Protein AF-A0A6I5RK47-F1 (afdb_monomer)

pLDDT: mean 92.73, std 6.86, range [70.25, 98.75]

Sequence (236 aa):
MSPGAQFRRYGLATVVLWTELVHHLEAGYFLWARPAPTKADSPGLQWWGAIAANSAIGFLALWKMDMTGAIAPLMAIAVPLVLVMLFGVRYLGMKRVAQRQGLAVRFRAWEAGFPLSAVIALASGALYPIPGSVYPITHQWRYREWLPKLGRMALAGTLPVLLLVAVASALSQLSDLPLWLMAGLEATLWLGKPLIVFDIVLPFFPFASFNGRLLWDWNKVVWGLMTAAAIGVVFV

Solvent-accessible surface area (backbone atoms only — not comparable to full-atom values): 12441 Å² total; per-residue (Å²): 90,57,70,70,59,41,37,76,71,48,46,76,56,38,57,58,54,34,58,80,65,47,36,50,67,28,36,62,68,69,61,83,62,85,77,66,80,93,65,84,82,58,40,67,60,33,51,55,49,34,48,52,52,50,34,53,35,48,52,44,10,44,58,58,63,64,63,79,56,89,55,40,72,49,38,70,56,25,43,48,53,41,46,50,48,49,46,43,50,19,50,49,29,24,50,53,45,29,53,78,70,74,43,62,62,44,55,42,53,27,72,38,27,50,63,47,23,41,50,43,5,65,75,69,33,44,71,55,73,64,79,44,50,74,40,75,70,70,92,80,84,53,70,82,81,42,29,68,59,49,16,54,18,28,47,39,19,48,50,58,41,51,50,51,34,42,51,33,54,59,56,68,70,56,78,91,65,56,69,72,56,47,28,42,34,50,38,35,45,67,52,36,45,47,33,41,42,47,36,40,61,36,39,47,85,62,36,44,66,30,40,14,23,39,24,44,73,51,37,54,66,64,31,49,54,52,29,52,52,44,52,51,50,63,79,98

Mean predicted aligned error: 4.27 Å

Radius of gyration: 18.24 Å; Cα contacts (8 Å, |Δi|>4): 319; chains: 1; bounding box: 43×42×56 Å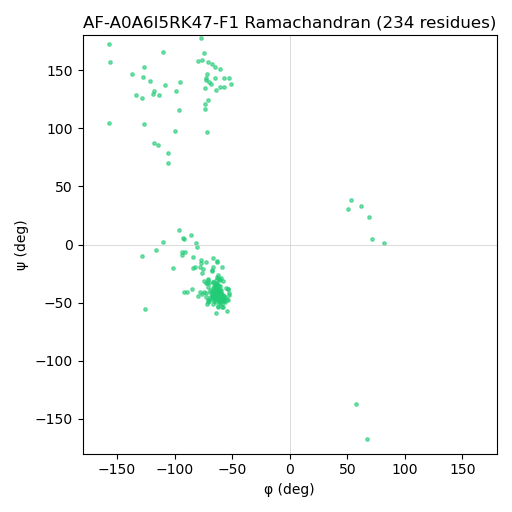

Foldseek 3Di:
DDPVVLCVVCPPCSVVVCVVVVLLFAFPDDDADPPGDPDDDDLVCQQVVLLVLQLVLLVLLCVLVVPPDPLVVLLNVLQSVLLCVLLVQLACQLVVLCVVVVFDKGW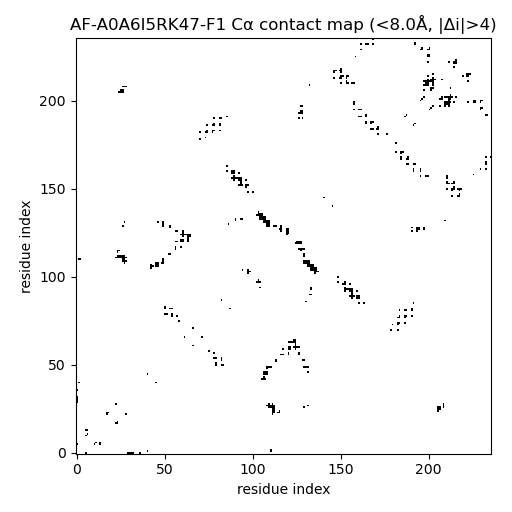HWRVSHSVVQSVCSNPHSAGQRGSTHIDGPDPDDDCVVCLLSLLSSLCSNLVVLLVQLLVLLVVCPDPDDDSSSNSNSCSSNRNSLNVLCLQQVDCDPSSVSHSNVSNCVNDVVSSVVSNVSSVVSNVD

Secondary structure (DSSP, 8-state):
--HHHHHHHHTTHHHHHHHHTTTTT-TT-----SSPPSSPPPHHHHHHHHHHHHHHHHHHHHHHTT--STTHHHHHHHHHHHHHHHHHHHHHHHHHHHHHTT--EEEE--TTHHHHHHHHHHHHS-------EEEE--S---HHHHHHHHHHHHHHHHHHHHHHHHHHHHHTTSSS--HHHHHHHHHHHHHHHHHHIIIII--STTSTTSHHHHHHHH-HHHHHHHHHHHHHHHH-

Structure (mmCIF, N/CA/C/O backbone):
data_AF-A0A6I5RK47-F1
#
_entry.id   AF-A0A6I5RK47-F1
#
loop_
_atom_site.group_PDB
_atom_site.id
_atom_site.type_symbol
_atom_site.label_atom_id
_atom_site.label_alt_id
_atom_site.label_comp_id
_atom_site.label_asym_id
_atom_site.label_entity_id
_atom_site.label_seq_id
_atom_site.pdbx_PDB_ins_code
_atom_site.Cartn_x
_atom_site.Cartn_y
_atom_site.Cartn_z
_atom_site.occupancy
_atom_site.B_iso_or_equiv
_atom_site.auth_seq_id
_atom_site.auth_comp_id
_atom_site.auth_asym_id
_atom_site.auth_atom_id
_atom_site.pdbx_PDB_model_num
ATOM 1 N N . MET A 1 1 ? -3.120 9.894 16.204 1.00 75.31 1 MET A N 1
ATOM 2 C CA . MET A 1 1 ? -3.094 11.318 15.800 1.00 75.31 1 MET A CA 1
ATOM 3 C C . MET A 1 1 ? -2.251 11.438 14.540 1.00 75.31 1 MET A C 1
ATOM 5 O O . MET A 1 1 ? -1.337 10.633 14.412 1.00 75.31 1 MET A O 1
ATOM 9 N N . SER A 1 2 ? -2.510 12.394 13.645 1.00 77.69 2 SER A N 1
ATOM 10 C CA . SER A 1 2 ? -1.618 12.661 12.499 1.00 77.69 2 SER A CA 1
ATOM 11 C C . SER A 1 2 ? -0.240 13.179 12.956 1.00 77.69 2 SER A C 1
ATOM 13 O O . SER A 1 2 ? -0.172 13.813 14.015 1.00 77.69 2 SER A O 1
ATOM 15 N N . PRO A 1 3 ? 0.854 12.968 12.196 1.00 80.12 3 PRO A N 1
ATOM 16 C CA . PRO A 1 3 ? 2.201 13.415 12.578 1.00 80.12 3 PRO A CA 1
ATOM 17 C C . PRO A 1 3 ? 2.279 14.904 12.934 1.00 80.12 3 PRO A C 1
ATOM 19 O O . PRO A 1 3 ? 2.818 15.269 13.974 1.00 80.12 3 PRO A O 1
ATOM 22 N N . GLY A 1 4 ? 1.639 15.777 12.149 1.00 82.38 4 GLY A N 1
ATOM 23 C CA . GLY A 1 4 ? 1.598 17.212 12.451 1.00 82.38 4 GLY A CA 1
ATOM 24 C C . GLY A 1 4 ? 0.882 17.538 13.768 1.00 82.38 4 GLY A C 1
ATOM 25 O O . GLY A 1 4 ? 1.267 18.469 14.469 1.00 82.38 4 GLY A O 1
ATOM 26 N N . ALA A 1 5 ? -0.140 16.764 14.147 1.00 83.12 5 ALA A N 1
ATOM 27 C CA . ALA A 1 5 ? -0.783 16.911 15.452 1.00 83.12 5 ALA A CA 1
ATOM 28 C C . ALA A 1 5 ? 0.114 16.423 16.600 1.00 83.12 5 ALA A C 1
ATOM 30 O O . ALA A 1 5 ? 0.033 16.965 17.698 1.00 83.12 5 ALA A O 1
ATOM 31 N N . GLN A 1 6 ? 0.972 15.432 16.351 1.00 86.94 6 GLN A N 1
ATOM 32 C CA . GLN A 1 6 ? 1.952 14.957 17.326 1.00 86.94 6 GLN A CA 1
ATOM 33 C C . GLN A 1 6 ? 3.056 15.994 17.539 1.00 86.94 6 GLN A C 1
ATOM 35 O O . GLN A 1 6 ? 3.277 16.385 18.679 1.00 86.94 6 GLN A O 1
ATOM 40 N N . PHE A 1 7 ? 3.631 16.549 16.467 1.00 87.81 7 PHE A N 1
ATOM 41 C CA . PHE A 1 7 ? 4.612 17.636 16.563 1.00 87.81 7 PHE A CA 1
ATOM 42 C C . PHE A 1 7 ? 4.050 18.885 17.241 1.00 87.81 7 PHE A C 1
ATOM 44 O O . PHE A 1 7 ? 4.710 19.458 18.099 1.00 87.81 7 PHE A O 1
ATOM 51 N N . ARG A 1 8 ? 2.807 19.286 16.939 1.00 88.75 8 ARG A N 1
ATOM 52 C CA . ARG A 1 8 ? 2.161 20.398 17.661 1.00 88.75 8 ARG A CA 1
ATOM 53 C C . ARG A 1 8 ? 1.991 20.125 19.155 1.00 88.75 8 ARG A C 1
ATOM 55 O O . ARG A 1 8 ? 1.945 21.067 19.935 1.00 88.75 8 ARG A O 1
ATOM 62 N N . ARG A 1 9 ? 1.845 18.857 19.543 1.00 88.56 9 ARG A N 1
ATOM 63 C CA . ARG A 1 9 ? 1.589 18.457 20.928 1.00 88.56 9 ARG A CA 1
ATOM 64 C C . ARG A 1 9 ? 2.865 18.225 21.736 1.00 88.56 9 ARG A C 1
ATOM 66 O O . ARG A 1 9 ? 2.897 18.587 22.904 1.00 88.56 9 ARG A O 1
ATOM 73 N N . TYR A 1 10 ? 3.868 17.592 21.139 1.00 89.50 10 TYR A N 1
ATOM 74 C CA . TYR A 1 10 ? 5.078 17.129 21.822 1.00 89.50 10 TYR A CA 1
ATOM 75 C C . TYR A 1 10 ? 6.357 17.821 21.323 1.00 89.50 10 TYR A C 1
ATOM 77 O O . TYR A 1 10 ? 7.433 17.582 21.862 1.00 89.50 10 TYR A O 1
ATOM 85 N N . GLY A 1 11 ? 6.281 18.676 20.298 1.00 91.94 11 GLY A N 1
ATOM 86 C CA . GLY A 1 11 ? 7.449 19.340 19.719 1.00 91.94 11 GLY A CA 1
ATOM 87 C C . GLY A 1 11 ? 8.495 18.334 19.233 1.00 91.94 11 GLY A C 1
ATOM 88 O O . GLY A 1 11 ? 8.154 17.297 18.658 1.00 91.94 11 GLY A O 1
ATOM 89 N N . LEU A 1 12 ? 9.771 18.617 19.504 1.00 92.25 12 LEU A N 1
ATOM 90 C CA . LEU A 1 12 ? 10.894 17.737 19.155 1.00 92.25 12 LEU A CA 1
ATOM 91 C C . LEU A 1 12 ? 10.900 16.414 19.937 1.00 92.25 12 LEU A C 1
ATOM 93 O O . LEU A 1 12 ? 11.434 15.425 19.438 1.00 92.25 12 LEU A O 1
ATOM 97 N N . ALA A 1 13 ? 10.238 16.343 21.100 1.00 91.88 13 ALA A N 1
ATOM 98 C CA . ALA A 1 13 ? 10.105 15.091 21.853 1.00 91.88 13 ALA A CA 1
ATOM 99 C C . ALA A 1 13 ? 9.311 14.018 21.083 1.00 91.88 13 ALA A C 1
ATOM 101 O O . ALA A 1 13 ? 9.402 12.837 21.405 1.00 91.88 13 ALA A O 1
ATOM 102 N N . THR A 1 14 ? 8.588 14.406 20.024 1.00 88.19 14 THR A N 1
ATOM 103 C CA . THR A 1 14 ? 7.960 13.475 19.074 1.00 88.19 14 THR A CA 1
ATOM 104 C C . THR A 1 14 ? 8.969 12.479 18.501 1.00 88.19 14 THR A C 1
ATOM 106 O O . THR A 1 14 ? 8.637 11.308 18.362 1.00 88.19 14 THR A O 1
ATOM 109 N N . VAL A 1 15 ? 10.203 12.913 18.212 1.00 85.75 15 VAL A N 1
ATOM 110 C CA . VAL A 1 15 ? 11.241 12.040 17.638 1.00 85.75 15 VAL A CA 1
ATOM 111 C C . VAL A 1 15 ? 11.645 10.958 18.634 1.00 85.75 15 VAL A C 1
ATOM 113 O O . VAL A 1 15 ? 11.641 9.783 18.287 1.00 85.75 15 VAL A O 1
ATOM 116 N N . VAL A 1 16 ? 11.909 11.339 19.888 1.00 89.31 16 VAL A N 1
ATOM 117 C CA . VAL A 1 16 ? 12.222 10.385 20.965 1.00 89.31 16 VAL A CA 1
ATOM 118 C C . VAL A 1 16 ? 11.070 9.399 21.145 1.00 89.31 16 VAL A C 1
ATOM 120 O O . VAL A 1 16 ? 11.281 8.193 21.148 1.00 89.31 16 VAL A O 1
ATOM 123 N N . LEU A 1 17 ? 9.834 9.901 21.192 1.00 87.88 17 LEU A N 1
ATOM 124 C CA . LEU A 1 17 ? 8.641 9.070 21.335 1.00 87.88 17 LEU A CA 1
ATOM 125 C C . LEU A 1 17 ? 8.456 8.090 20.163 1.00 87.88 17 LEU A C 1
ATOM 127 O O . LEU A 1 17 ? 8.015 6.963 20.370 1.00 87.88 17 LEU A O 1
ATOM 131 N N . TRP A 1 18 ? 8.802 8.481 18.936 1.00 87.25 18 TRP A N 1
ATOM 132 C CA . TRP A 1 18 ? 8.781 7.583 17.776 1.00 87.25 18 TRP A CA 1
ATOM 133 C C . TRP A 1 18 ? 9.862 6.514 17.822 1.00 87.25 18 TRP A C 1
ATOM 135 O O . TRP A 1 18 ? 9.630 5.414 17.320 1.00 87.25 18 TRP A O 1
ATOM 145 N N . THR A 1 19 ? 11.025 6.827 18.386 1.00 85.69 19 THR A N 1
ATOM 146 C CA . THR A 1 19 ? 12.110 5.860 18.557 1.00 85.69 19 THR A CA 1
ATOM 147 C C . THR A 1 19 ? 11.751 4.832 19.625 1.00 85.69 19 THR A C 1
ATOM 149 O O . THR A 1 19 ? 11.789 3.641 19.340 1.00 85.69 19 THR A O 1
ATOM 152 N N . GLU A 1 20 ? 11.303 5.285 20.799 1.00 87.62 20 GLU A N 1
ATOM 153 C CA . GLU A 1 20 ? 10.912 4.424 21.929 1.00 87.62 20 GLU A CA 1
ATOM 154 C C . GLU A 1 20 ? 9.755 3.479 21.579 1.00 87.62 20 GLU A C 1
ATOM 156 O O . GLU A 1 20 ? 9.714 2.331 22.012 1.00 87.62 20 GLU A O 1
ATOM 161 N N . LEU A 1 21 ? 8.809 3.945 20.760 1.00 84.12 21 LEU A N 1
ATOM 162 C CA . LEU A 1 21 ? 7.659 3.147 20.325 1.00 84.12 21 LEU A CA 1
ATOM 163 C C . LEU A 1 21 ? 7.902 2.398 19.013 1.00 84.12 21 LEU A C 1
ATOM 165 O O . LEU A 1 21 ? 6.958 1.832 18.468 1.00 84.12 21 LEU A O 1
ATOM 169 N N . VAL A 1 22 ? 9.125 2.453 18.469 1.00 81.81 22 VAL A N 1
ATOM 170 C CA . VAL A 1 22 ? 9.501 1.841 17.181 1.00 81.81 22 VAL A CA 1
ATOM 171 C C . VAL A 1 22 ? 8.519 2.223 16.057 1.00 81.81 22 VAL A C 1
ATOM 173 O O . VAL A 1 22 ? 8.272 1.496 15.095 1.00 81.81 22 VAL A O 1
ATOM 176 N N . HIS A 1 23 ? 7.944 3.423 16.164 1.00 79.25 23 HIS A N 1
ATOM 177 C CA . HIS A 1 23 ? 6.815 3.857 15.347 1.00 79.25 23 HIS A CA 1
ATOM 178 C C . HIS A 1 23 ? 7.178 3.904 13.859 1.00 79.25 23 HIS A C 1
ATOM 180 O O . HIS A 1 23 ? 6.334 3.684 13.002 1.00 79.25 23 HIS A O 1
ATOM 186 N N . HIS A 1 24 ? 8.452 4.148 13.564 1.00 74.44 24 HIS A N 1
ATOM 187 C CA . HIS A 1 24 ? 9.020 4.267 12.227 1.00 74.44 24 HIS A CA 1
ATOM 188 C C . HIS A 1 24 ? 9.133 2.934 11.463 1.00 74.44 24 HIS A C 1
ATOM 190 O O . HIS A 1 24 ? 9.333 2.965 10.250 1.00 74.44 24 HIS A O 1
ATOM 196 N N . LEU A 1 25 ? 9.011 1.780 12.135 1.00 73.88 25 LEU A N 1
ATOM 197 C CA . LEU A 1 25 ? 9.055 0.461 11.483 1.00 73.88 25 LEU A CA 1
ATOM 198 C C . LEU A 1 25 ? 7.668 -0.163 11.297 1.00 73.88 25 LEU A C 1
ATOM 200 O O . LEU A 1 25 ? 7.490 -1.027 10.439 1.00 73.88 25 LEU A O 1
ATOM 204 N N . GLU A 1 26 ? 6.673 0.288 12.060 1.00 75.56 26 GLU A N 1
ATOM 205 C CA . GLU A 1 26 ? 5.324 -0.270 12.034 1.00 75.56 26 GLU A CA 1
ATOM 206 C C . GLU A 1 26 ? 4.372 0.576 11.183 1.00 75.56 26 GLU A C 1
ATOM 208 O O . GLU A 1 26 ? 3.764 1.555 11.633 1.00 75.56 26 GLU A O 1
ATOM 213 N N . ALA A 1 27 ? 4.173 0.156 9.932 1.00 80.38 27 ALA A N 1
ATOM 214 C CA . ALA A 1 27 ? 3.098 0.708 9.120 1.00 80.38 27 ALA A CA 1
ATOM 215 C C . ALA A 1 27 ? 1.746 0.429 9.797 1.00 80.38 27 ALA A C 1
ATOM 217 O O . ALA A 1 27 ? 1.492 -0.676 10.264 1.00 80.38 27 ALA A O 1
ATOM 218 N N . GLY A 1 28 ? 0.861 1.426 9.842 1.00 77.38 28 GLY A N 1
ATOM 219 C CA . GLY A 1 28 ? -0.505 1.286 10.361 1.00 77.38 28 GLY A CA 1
ATOM 220 C C . GLY A 1 28 ? -0.662 1.359 11.879 1.00 77.38 28 GLY A C 1
ATOM 221 O O . GLY A 1 28 ? -1.798 1.304 12.358 1.00 77.38 28 GLY A O 1
ATOM 222 N N . TYR A 1 29 ? 0.423 1.574 12.629 1.00 80.94 29 TYR A N 1
ATOM 223 C CA . TYR A 1 29 ? 0.320 1.960 14.032 1.00 80.94 29 TYR A CA 1
ATOM 224 C C . TYR A 1 29 ? -0.151 3.416 14.143 1.00 80.94 29 TYR A C 1
ATOM 226 O O . TYR A 1 29 ? 0.246 4.278 13.360 1.00 80.94 29 TYR A O 1
ATOM 234 N N . PHE A 1 30 ? -1.004 3.726 15.121 1.00 83.19 30 PHE A N 1
ATOM 235 C CA . PHE A 1 30 ? -1.467 5.094 15.363 1.00 83.19 30 PHE A CA 1
ATOM 236 C C . PHE A 1 30 ? -1.273 5.461 16.823 1.00 83.19 30 PHE A C 1
ATOM 238 O O . PHE A 1 30 ? -1.837 4.822 17.704 1.00 83.19 30 PHE A O 1
ATOM 245 N N . LEU A 1 31 ? -0.584 6.572 17.077 1.00 82.88 31 LEU A N 1
ATOM 246 C CA . LEU A 1 31 ? -0.420 7.069 18.438 1.00 82.88 31 LEU A CA 1
ATOM 247 C C . LEU A 1 31 ? -1.732 7.626 18.984 1.00 82.88 31 LEU A C 1
ATOM 249 O O . LEU A 1 31 ? -2.370 8.497 18.373 1.00 82.88 31 LEU A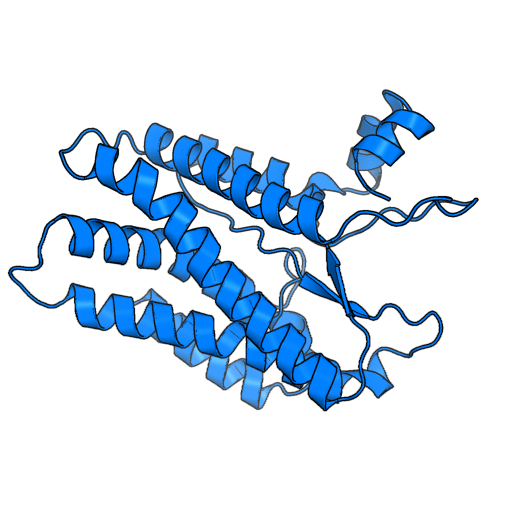 O 1
ATOM 253 N N . TRP A 1 32 ? -2.148 7.098 20.130 1.00 79.19 32 TRP A N 1
ATOM 254 C CA . TRP A 1 32 ? -3.316 7.562 20.867 1.00 79.19 32 TRP A CA 1
ATOM 255 C C . TRP A 1 32 ? -2.858 8.551 21.931 1.00 79.19 32 TRP A C 1
ATOM 257 O O . TRP A 1 32 ? -1.822 8.368 22.559 1.00 79.19 32 TRP A O 1
ATOM 267 N N . ALA A 1 33 ? -3.625 9.618 22.121 1.00 81.88 33 ALA A N 1
ATOM 268 C CA . ALA A 1 33 ? -3.325 10.624 23.128 1.00 81.88 33 ALA A CA 1
ATOM 269 C C . ALA A 1 33 ? -4.605 11.023 23.855 1.00 81.88 33 ALA A C 1
ATOM 271 O O . ALA A 1 33 ? -5.683 11.060 23.255 1.00 81.88 33 ALA A O 1
ATOM 272 N N . ARG A 1 34 ? -4.470 11.346 25.144 1.00 81.00 34 ARG A N 1
ATOM 273 C CA . ARG A 1 34 ? -5.542 11.898 25.979 1.00 81.00 34 ARG A CA 1
ATOM 274 C C . ARG A 1 34 ? -5.193 13.338 26.374 1.00 81.00 34 ARG A C 1
ATOM 276 O O . ARG A 1 34 ? -4.088 13.540 26.865 1.00 81.00 34 ARG A O 1
ATOM 283 N N . PRO A 1 35 ? -6.067 14.341 26.181 1.00 81.88 35 PRO A N 1
ATOM 284 C CA . PRO A 1 35 ? -7.396 14.240 25.578 1.00 81.88 35 PRO A CA 1
ATOM 285 C C . PRO A 1 35 ? -7.320 13.888 24.090 1.00 81.88 35 PRO A C 1
ATOM 287 O O . PRO A 1 35 ? -6.295 14.131 23.443 1.00 81.88 35 PRO A O 1
ATOM 290 N N . ALA A 1 36 ? -8.402 13.290 23.586 1.00 77.69 36 ALA A N 1
ATOM 291 C CA . ALA A 1 36 ? -8.535 12.951 22.177 1.00 77.69 36 ALA A CA 1
ATOM 292 C C . ALA A 1 36 ? -8.467 14.224 21.308 1.00 77.69 36 ALA A C 1
ATOM 294 O O . ALA A 1 36 ? -8.862 15.298 21.768 1.00 77.69 36 ALA A O 1
ATOM 295 N N . PRO A 1 37 ? -7.982 14.129 20.056 1.00 75.38 37 PRO A N 1
ATOM 296 C CA . PRO A 1 37 ? -7.986 15.263 19.139 1.00 75.38 37 PRO A CA 1
ATOM 297 C C . PRO A 1 37 ? -9.401 15.815 18.944 1.00 75.38 37 PRO A C 1
ATOM 299 O O . PRO A 1 37 ? -10.338 15.054 18.717 1.00 75.38 37 PRO A O 1
ATOM 302 N N . THR A 1 38 ? -9.541 17.139 18.975 1.00 72.25 38 THR A N 1
ATOM 303 C CA . THR A 1 38 ? -10.829 17.836 18.807 1.00 72.25 38 THR A CA 1
ATOM 304 C C . THR A 1 38 ? -11.317 17.864 17.358 1.00 72.25 38 THR A C 1
ATOM 306 O O . THR A 1 38 ? -12.508 18.030 17.114 1.00 72.25 38 THR A O 1
ATOM 309 N N . LYS A 1 39 ? -10.416 17.676 16.384 1.00 78.19 39 LYS A N 1
ATOM 310 C CA . LYS A 1 39 ? -10.731 17.663 14.950 1.00 78.19 39 LYS A CA 1
ATOM 311 C C . LYS A 1 39 ? -10.386 16.308 14.341 1.00 78.19 39 LYS A C 1
ATOM 313 O O . LYS A 1 39 ? -9.271 15.813 14.507 1.00 78.19 39 LYS A O 1
ATOM 318 N N . ALA A 1 40 ? -11.336 15.723 13.614 1.00 76.25 40 ALA A N 1
ATOM 319 C CA . ALA A 1 40 ? -11.088 14.523 12.826 1.00 76.25 40 ALA A CA 1
ATOM 320 C C . ALA A 1 40 ? -10.155 14.839 11.641 1.00 76.25 40 ALA A C 1
ATOM 322 O O . ALA A 1 40 ? -10.314 15.863 10.973 1.00 76.25 40 ALA A O 1
ATOM 323 N N . ASP A 1 41 ? -9.191 13.955 11.372 1.00 81.75 41 ASP A N 1
ATOM 324 C CA . ASP A 1 41 ? -8.322 14.072 10.198 1.00 81.75 41 ASP A CA 1
ATOM 325 C C . ASP A 1 41 ? -9.151 13.911 8.902 1.00 81.75 41 ASP A C 1
ATOM 327 O O . ASP A 1 41 ? -10.066 13.085 8.845 1.00 81.75 41 ASP A O 1
ATOM 331 N N . SER A 1 42 ? -8.820 14.665 7.847 1.00 90.06 42 SER A N 1
ATOM 332 C CA . SER A 1 42 ? -9.512 14.581 6.549 1.00 90.06 42 SER A CA 1
ATOM 333 C C . SER A 1 42 ? -9.124 13.294 5.805 1.00 90.06 42 SER A C 1
ATOM 335 O O . SER A 1 42 ? -7.936 13.103 5.524 1.00 90.06 42 SER A O 1
ATOM 337 N N . PRO A 1 43 ? -10.078 12.406 5.455 1.00 92.31 43 PRO A N 1
ATOM 338 C CA . PRO A 1 43 ? -9.772 11.190 4.699 1.00 92.31 43 PRO A CA 1
ATOM 339 C C . PRO A 1 43 ? -9.243 11.486 3.291 1.00 92.31 43 PRO A C 1
ATOM 341 O O . PRO A 1 43 ? -8.346 10.795 2.821 1.00 92.31 43 PRO A O 1
ATOM 344 N N . GLY A 1 44 ? -9.766 12.530 2.637 1.00 94.69 44 GLY A N 1
ATOM 345 C CA . GLY A 1 44 ? -9.342 12.927 1.291 1.00 94.69 44 GLY A CA 1
ATOM 346 C C . GLY A 1 44 ? -7.904 13.442 1.259 1.00 94.69 44 GLY A C 1
ATOM 347 O O . GLY A 1 44 ? -7.126 13.015 0.412 1.00 94.69 44 GLY A O 1
ATOM 348 N N . LEU A 1 45 ? -7.522 14.291 2.224 1.00 93.12 45 LEU A N 1
ATOM 349 C CA . LEU A 1 45 ? -6.138 14.773 2.336 1.00 93.12 45 LEU A CA 1
ATOM 350 C C . LEU A 1 45 ? -5.164 13.634 2.644 1.00 93.12 45 LEU A C 1
ATOM 352 O O . LEU A 1 45 ? -4.073 13.608 2.093 1.00 93.12 45 LEU A O 1
ATOM 356 N N . GLN A 1 46 ? -5.556 12.675 3.487 1.00 93.81 46 GLN A N 1
ATOM 357 C CA . GLN A 1 46 ? -4.727 11.498 3.755 1.00 93.81 46 GLN A CA 1
ATOM 358 C C . GLN A 1 46 ? -4.556 10.619 2.516 1.00 93.81 46 GLN A C 1
ATOM 360 O O . GLN A 1 46 ? -3.466 10.103 2.292 1.00 93.81 46 GLN A O 1
ATOM 365 N N . TRP A 1 47 ? -5.605 10.448 1.708 1.00 96.88 47 TRP A N 1
ATOM 366 C CA . TRP A 1 47 ? -5.532 9.644 0.489 1.00 96.88 47 TRP A CA 1
ATOM 367 C C . TRP A 1 47 ? -4.604 10.281 -0.547 1.00 96.88 47 TRP A C 1
ATOM 369 O O . TRP A 1 47 ? -3.646 9.648 -0.982 1.00 96.88 47 TRP A O 1
ATOM 379 N N . TRP A 1 48 ? -4.806 11.564 -0.859 1.00 97.25 48 TRP A N 1
ATOM 380 C CA . TRP A 1 48 ? -3.922 12.288 -1.778 1.00 97.25 48 TRP A CA 1
ATOM 381 C C . TRP A 1 48 ? -2.502 12.441 -1.232 1.00 97.25 48 TRP A C 1
ATOM 383 O O . TRP A 1 48 ? -1.544 12.314 -1.989 1.00 97.25 48 TRP A O 1
ATOM 393 N N . GLY A 1 49 ? -2.351 12.635 0.080 1.00 95.94 49 GLY A N 1
ATOM 394 C CA . GLY A 1 49 ? -1.050 12.643 0.742 1.00 95.94 49 GLY A CA 1
ATOM 395 C C . GLY A 1 49 ? -0.317 11.308 0.599 1.00 95.94 49 GLY A C 1
ATOM 396 O O . GLY A 1 49 ? 0.880 11.305 0.329 1.00 95.94 49 GLY A O 1
ATOM 397 N N . ALA A 1 50 ? -1.025 10.178 0.699 1.00 96.50 50 ALA A N 1
ATOM 398 C CA . ALA A 1 50 ? -0.436 8.862 0.475 1.00 96.50 50 ALA A CA 1
ATOM 399 C C . ALA A 1 50 ? -0.003 8.660 -0.983 1.00 96.50 50 ALA A C 1
ATOM 401 O O . ALA A 1 50 ? 1.090 8.148 -1.216 1.00 96.50 50 ALA A O 1
ATOM 402 N N . ILE A 1 51 ? -0.808 9.098 -1.956 1.00 98.12 51 ILE A N 1
ATOM 403 C CA . ILE A 1 51 ? -0.428 9.061 -3.377 1.00 98.12 51 ILE A CA 1
ATOM 404 C C . ILE A 1 51 ? 0.822 9.909 -3.623 1.00 98.12 51 ILE A C 1
ATOM 406 O O . ILE A 1 51 ? 1.783 9.416 -4.211 1.00 98.12 51 ILE A O 1
ATOM 410 N N . ALA A 1 52 ? 0.846 11.150 -3.132 1.00 97.81 52 ALA A N 1
ATOM 411 C CA . ALA A 1 52 ? 1.978 12.054 -3.307 1.00 97.81 52 ALA A CA 1
ATOM 412 C C . ALA A 1 52 ? 3.259 11.502 -2.662 1.00 97.81 52 ALA A C 1
ATOM 414 O O . ALA A 1 52 ? 4.306 11.479 -3.305 1.00 97.81 52 ALA A O 1
ATOM 415 N N . ALA A 1 53 ? 3.170 10.994 -1.429 1.00 97.12 53 ALA A N 1
ATOM 416 C CA . ALA A 1 53 ? 4.312 10.421 -0.722 1.00 97.12 53 ALA A CA 1
ATOM 417 C C . ALA A 1 53 ? 4.861 9.168 -1.422 1.00 97.12 53 ALA A C 1
ATOM 419 O O . ALA A 1 53 ? 6.063 9.086 -1.658 1.00 97.12 53 ALA A O 1
ATOM 420 N N . ASN A 1 54 ? 4.001 8.221 -1.820 1.00 98.19 54 ASN A N 1
ATOM 421 C CA . ASN A 1 54 ? 4.453 7.041 -2.569 1.00 98.19 54 ASN A CA 1
ATOM 422 C C . ASN A 1 54 ? 5.017 7.419 -3.946 1.00 98.19 54 ASN A C 1
ATOM 424 O O . ASN A 1 54 ? 5.968 6.790 -4.390 1.00 98.19 54 ASN A O 1
ATOM 428 N N . SER A 1 55 ? 4.476 8.448 -4.608 1.00 97.81 55 SER A N 1
ATOM 429 C CA . SER A 1 55 ? 5.000 8.916 -5.899 1.00 97.81 55 SER A CA 1
ATOM 430 C C . SER A 1 55 ? 6.399 9.507 -5.741 1.00 97.81 55 SER A C 1
ATOM 432 O O . SER A 1 55 ? 7.297 9.155 -6.496 1.00 97.81 55 SER A O 1
ATOM 434 N N . ALA A 1 56 ? 6.611 10.340 -4.717 1.00 97.44 56 ALA A N 1
ATOM 435 C CA . ALA A 1 56 ? 7.926 10.895 -4.404 1.00 97.44 56 ALA A CA 1
ATOM 436 C C . ALA A 1 56 ? 8.953 9.795 -4.088 1.00 97.44 56 ALA A C 1
ATOM 438 O O . ALA A 1 56 ? 10.078 9.850 -4.576 1.00 97.44 56 ALA A O 1
ATOM 439 N N . ILE A 1 57 ? 8.557 8.767 -3.329 1.00 97.25 57 ILE A N 1
ATOM 440 C CA . ILE A 1 57 ? 9.407 7.600 -3.052 1.00 97.25 57 ILE A CA 1
ATOM 441 C C . ILE A 1 57 ? 9.661 6.784 -4.328 1.00 97.25 57 ILE A C 1
ATOM 443 O O . ILE A 1 57 ? 10.776 6.325 -4.550 1.00 97.25 57 ILE A O 1
ATOM 447 N N . GLY A 1 58 ? 8.663 6.653 -5.204 1.00 96.06 58 GLY A N 1
ATOM 448 C CA . GLY A 1 58 ? 8.830 6.069 -6.532 1.00 96.06 58 GLY A CA 1
ATOM 449 C C . GLY A 1 58 ? 9.892 6.807 -7.344 1.00 96.06 58 GLY A C 1
ATOM 450 O O . GLY A 1 58 ? 10.818 6.194 -7.859 1.00 96.06 58 GLY A O 1
ATOM 451 N N . PHE A 1 59 ? 9.834 8.135 -7.399 1.00 95.31 59 PHE A N 1
ATOM 452 C CA . PHE A 1 59 ? 10.843 8.926 -8.108 1.00 95.31 59 PHE A CA 1
ATOM 453 C C . PHE A 1 59 ? 12.235 8.806 -7.484 1.00 95.31 59 PHE A C 1
ATOM 455 O O . PHE A 1 59 ? 13.220 8.715 -8.209 1.00 95.31 59 PHE A O 1
ATOM 462 N N . LEU A 1 60 ? 12.316 8.736 -6.155 1.00 95.00 60 LEU A N 1
ATOM 463 C CA . LEU A 1 60 ? 13.558 8.481 -5.426 1.00 95.00 60 LEU A CA 1
ATOM 464 C C . LEU A 1 60 ? 14.183 7.135 -5.817 1.00 95.00 60 LEU A C 1
ATOM 466 O O . LEU A 1 60 ? 15.386 7.054 -6.054 1.00 95.00 60 LEU A O 1
ATOM 470 N N . ALA A 1 61 ? 13.358 6.091 -5.912 1.00 95.19 61 ALA A N 1
ATOM 471 C CA . ALA A 1 61 ? 13.783 4.759 -6.317 1.00 95.19 61 ALA A CA 1
ATOM 472 C C . ALA A 1 61 ? 14.221 4.721 -7.791 1.00 95.19 61 ALA A C 1
ATOM 474 O O . ALA A 1 61 ? 15.286 4.187 -8.088 1.00 95.19 61 ALA A O 1
ATOM 475 N N . LEU A 1 62 ? 13.468 5.355 -8.700 1.00 93.06 62 LEU A N 1
ATOM 476 C CA . LEU A 1 62 ? 13.848 5.475 -10.116 1.00 93.06 62 LEU A CA 1
ATOM 477 C C . LEU A 1 62 ? 15.176 6.218 -10.291 1.00 93.06 62 LEU A C 1
ATOM 479 O O . LEU A 1 62 ? 16.032 5.780 -11.056 1.00 93.06 62 LEU A O 1
ATOM 483 N N . TRP A 1 63 ? 15.362 7.314 -9.549 1.00 92.19 63 TRP A N 1
ATOM 484 C CA . TRP A 1 63 ? 16.625 8.046 -9.514 1.00 92.19 63 TRP A CA 1
ATOM 485 C C . TRP A 1 63 ? 17.768 7.158 -9.015 1.00 92.19 63 TRP A C 1
ATOM 487 O O . TRP A 1 63 ? 18.834 7.120 -9.622 1.00 92.19 63 TRP A O 1
ATOM 497 N N . LYS A 1 64 ? 17.538 6.381 -7.949 1.00 93.50 64 LYS A N 1
ATOM 498 C CA . LYS A 1 64 ? 18.540 5.465 -7.392 1.00 93.50 64 LYS A CA 1
ATOM 499 C C . LYS A 1 64 ? 18.934 4.338 -8.354 1.00 93.50 64 LYS A C 1
ATOM 501 O O . LYS A 1 64 ? 20.072 3.867 -8.293 1.00 93.50 64 LYS A O 1
ATOM 506 N N . MET A 1 65 ? 18.009 3.905 -9.207 1.00 90.25 65 MET A N 1
ATOM 507 C CA . MET A 1 65 ? 18.226 2.886 -10.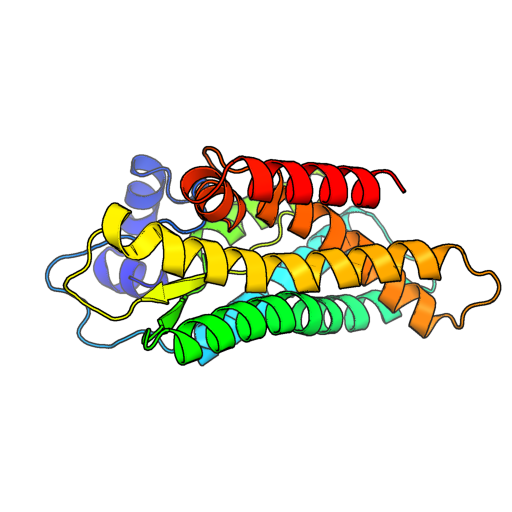238 1.00 90.25 65 MET A CA 1
ATOM 508 C C . MET A 1 65 ? 18.902 3.433 -11.507 1.00 90.25 65 MET A C 1
ATOM 510 O O . MET A 1 65 ? 19.156 2.653 -12.419 1.00 90.25 65 MET A O 1
ATOM 514 N N . ASP A 1 66 ? 19.187 4.740 -11.570 1.00 86.00 66 ASP A N 1
ATOM 515 C CA . ASP A 1 66 ? 19.796 5.420 -12.722 1.00 86.00 66 ASP A CA 1
ATOM 516 C C . ASP A 1 66 ? 19.050 5.168 -14.049 1.00 86.00 66 ASP A C 1
ATOM 518 O O . ASP A 1 66 ? 19.637 4.990 -15.120 1.00 86.00 66 ASP A O 1
ATOM 522 N N . MET A 1 67 ? 17.712 5.130 -13.995 1.00 75.38 67 MET A N 1
ATOM 523 C CA . MET A 1 67 ? 16.896 4.965 -15.200 1.00 75.38 67 MET A CA 1
ATOM 524 C C . MET A 1 67 ? 16.938 6.248 -16.043 1.00 75.38 67 MET A C 1
ATOM 526 O O . MET A 1 67 ? 16.183 7.188 -15.808 1.00 75.38 67 MET A O 1
ATOM 530 N N . THR A 1 68 ? 17.819 6.273 -17.045 1.00 70.25 68 THR A N 1
ATOM 531 C CA . THR A 1 68 ? 18.082 7.436 -17.921 1.00 70.25 68 THR A CA 1
ATOM 532 C C . THR A 1 68 ? 17.584 7.264 -19.364 1.00 70.25 68 THR A C 1
ATOM 534 O O . THR A 1 68 ? 17.753 8.154 -20.195 1.00 70.25 68 THR A O 1
ATOM 537 N N . GLY A 1 69 ? 16.941 6.135 -19.686 1.00 73.94 69 GLY A N 1
ATOM 538 C CA . GLY A 1 69 ? 16.436 5.839 -21.033 1.00 73.94 69 GLY A CA 1
ATOM 539 C C . GLY A 1 69 ? 15.140 6.572 -21.416 1.00 73.94 69 GLY A C 1
ATOM 540 O O . GLY A 1 69 ? 14.516 7.255 -20.608 1.00 73.94 69 GLY A O 1
ATOM 541 N N . ALA A 1 70 ? 14.672 6.357 -22.653 1.00 70.44 70 ALA A N 1
ATOM 542 C CA . ALA A 1 70 ? 13.450 6.972 -23.203 1.00 70.44 70 ALA A CA 1
ATOM 543 C C . ALA A 1 70 ? 12.161 6.666 -22.409 1.00 70.44 70 ALA A C 1
ATOM 545 O O . ALA A 1 70 ? 11.169 7.383 -22.530 1.00 70.44 70 ALA A O 1
ATOM 546 N N . ILE A 1 71 ? 12.176 5.616 -21.584 1.00 77.44 71 ILE A N 1
ATOM 547 C CA . ILE A 1 71 ? 11.071 5.237 -20.697 1.00 77.44 71 ILE A CA 1
ATOM 548 C C . ILE A 1 71 ? 10.998 6.156 -19.462 1.00 77.44 71 ILE A C 1
ATOM 550 O O . ILE A 1 71 ? 9.916 6.363 -18.918 1.00 77.44 71 ILE A O 1
ATOM 554 N N . ALA A 1 72 ? 12.102 6.786 -19.046 1.00 83.44 72 ALA A N 1
ATOM 555 C CA . ALA A 1 72 ? 12.168 7.556 -17.803 1.00 83.44 72 ALA A CA 1
ATOM 556 C C . ALA A 1 72 ? 11.173 8.739 -17.728 1.00 83.44 72 ALA A C 1
ATOM 558 O O . ALA A 1 72 ? 10.480 8.859 -16.712 1.00 83.44 72 ALA A O 1
ATOM 559 N N . PRO A 1 73 ? 10.987 9.569 -18.780 1.00 89.06 73 PRO A N 1
ATOM 560 C CA . PRO A 1 73 ? 9.974 10.628 -18.758 1.00 89.06 73 PRO A CA 1
ATOM 561 C C . PRO A 1 73 ? 8.545 10.081 -18.672 1.00 89.06 73 PRO A C 1
ATOM 563 O O . PRO A 1 73 ? 7.689 10.673 -18.015 1.00 89.06 73 PRO A O 1
ATOM 566 N N . LEU A 1 74 ? 8.280 8.934 -19.307 1.00 93.38 74 LEU A N 1
ATOM 567 C CA . LEU A 1 74 ? 6.972 8.284 -19.240 1.00 93.38 74 LEU A CA 1
ATOM 568 C C . LEU A 1 74 ? 6.724 7.681 -17.858 1.00 93.38 74 LEU A C 1
ATOM 570 O O . LEU A 1 74 ? 5.610 7.788 -17.354 1.00 93.38 74 LEU A O 1
ATOM 574 N N . MET A 1 75 ? 7.750 7.134 -17.202 1.00 92.56 75 MET A N 1
ATOM 575 C CA . MET A 1 75 ? 7.655 6.622 -15.831 1.00 92.56 75 MET A CA 1
ATOM 576 C C . MET A 1 75 ? 7.323 7.721 -14.821 1.00 92.56 75 MET A C 1
ATOM 578 O O . MET A 1 75 ? 6.551 7.476 -13.894 1.00 92.56 75 MET A O 1
ATOM 582 N N . ALA A 1 76 ? 7.810 8.949 -15.031 1.00 91.50 76 ALA A N 1
ATOM 583 C CA . ALA A 1 76 ? 7.457 10.093 -14.188 1.00 91.50 76 ALA A CA 1
ATOM 584 C C . ALA A 1 76 ? 5.938 10.363 -14.155 1.00 91.50 76 ALA A C 1
ATOM 586 O O . ALA A 1 76 ? 5.399 10.800 -13.138 1.00 91.50 76 ALA A O 1
ATOM 587 N N . ILE A 1 77 ? 5.235 10.057 -15.250 1.00 95.25 77 ILE A N 1
ATOM 588 C CA . ILE A 1 77 ? 3.776 10.178 -15.362 1.00 95.25 77 ILE A CA 1
ATOM 589 C C . ILE A 1 77 ? 3.085 8.862 -14.973 1.00 95.25 77 ILE A C 1
ATOM 591 O O . ILE A 1 77 ? 2.069 8.874 -14.278 1.00 95.25 77 ILE A O 1
ATOM 595 N N . ALA A 1 78 ? 3.631 7.720 -15.392 1.00 96.56 78 ALA A N 1
ATOM 596 C CA . ALA A 1 78 ? 3.030 6.411 -15.168 1.00 96.56 78 ALA A CA 1
ATOM 597 C C . ALA A 1 78 ? 2.968 6.057 -13.677 1.00 96.56 78 ALA A C 1
ATOM 599 O O . ALA A 1 78 ? 1.929 5.592 -13.219 1.00 96.56 78 ALA A O 1
ATOM 600 N N . VAL A 1 79 ? 4.018 6.335 -12.897 1.00 96.75 79 VAL A N 1
ATOM 601 C CA . VAL A 1 79 ? 4.075 6.024 -11.456 1.00 96.75 79 VAL A CA 1
ATOM 602 C C . VAL A 1 79 ? 2.894 6.609 -10.665 1.00 96.75 79 VAL A C 1
ATOM 604 O O . VAL A 1 79 ? 2.171 5.829 -10.038 1.00 96.75 79 VAL A O 1
ATOM 607 N N . PRO A 1 80 ? 2.630 7.932 -10.675 1.00 97.94 80 PRO A N 1
ATOM 608 C CA . PRO A 1 80 ? 1.506 8.488 -9.922 1.00 97.94 80 PRO A CA 1
ATOM 609 C C . PRO A 1 80 ? 0.149 7.982 -10.430 1.00 97.94 80 PRO A C 1
ATOM 611 O O . PRO A 1 80 ? -0.741 7.714 -9.621 1.00 97.94 80 PRO A O 1
ATOM 614 N N . LEU A 1 81 ? -0.021 7.796 -11.745 1.00 98.38 81 LEU A N 1
ATOM 615 C CA . LEU A 1 81 ? -1.271 7.283 -12.318 1.00 98.38 81 LEU A CA 1
ATOM 616 C C . LEU A 1 81 ? -1.537 5.829 -11.918 1.00 98.38 81 LEU A C 1
ATOM 618 O O . LEU A 1 81 ? -2.649 5.485 -11.516 1.00 98.38 81 LEU A O 1
ATOM 622 N N . VAL A 1 82 ? -0.510 4.983 -11.971 1.00 98.50 82 VAL A N 1
ATOM 623 C CA . VAL A 1 82 ? -0.582 3.586 -11.543 1.00 98.50 82 VAL A CA 1
ATOM 624 C C . VAL A 1 82 ? -0.829 3.494 -10.041 1.00 98.50 82 VAL A C 1
ATOM 626 O O . VAL A 1 82 ? -1.644 2.680 -9.619 1.00 98.50 82 VAL A O 1
ATOM 629 N N . LEU A 1 83 ? -0.214 4.348 -9.217 1.00 98.56 83 LEU A N 1
ATOM 630 C CA . LEU A 1 83 ? -0.519 4.413 -7.783 1.00 98.56 83 LEU A CA 1
ATOM 631 C C . LEU A 1 83 ? -1.986 4.775 -7.531 1.00 98.56 83 LEU A C 1
ATOM 633 O O . LEU A 1 83 ? -2.652 4.104 -6.741 1.00 98.56 83 LEU A O 1
ATOM 637 N N . VAL A 1 84 ? -2.512 5.788 -8.228 1.00 98.62 84 VAL A N 1
ATOM 638 C CA . VAL A 1 84 ? -3.938 6.152 -8.176 1.00 98.62 84 VAL A CA 1
ATOM 639 C C . VAL A 1 84 ? -4.814 4.966 -8.567 1.00 98.62 84 VAL A C 1
ATOM 641 O O . VAL A 1 84 ? -5.795 4.687 -7.879 1.00 98.62 84 VAL A O 1
ATOM 644 N N . MET A 1 85 ? -4.452 4.241 -9.625 1.00 98.62 85 MET A N 1
ATOM 645 C CA . MET A 1 85 ? -5.173 3.055 -10.079 1.00 98.62 85 MET A CA 1
ATOM 646 C C . MET A 1 85 ? -5.135 1.935 -9.030 1.00 98.62 85 MET A C 1
ATOM 648 O O . MET A 1 85 ? -6.191 1.528 -8.549 1.00 98.62 85 MET A O 1
ATOM 652 N N . LEU A 1 86 ? -3.950 1.456 -8.639 1.00 98.69 86 LEU A N 1
ATOM 653 C CA . LEU A 1 86 ? -3.771 0.323 -7.724 1.00 98.69 86 LEU A CA 1
ATOM 654 C C . LEU A 1 86 ? -4.376 0.611 -6.344 1.00 98.69 86 LEU A C 1
ATOM 656 O O . LEU A 1 86 ? -5.156 -0.189 -5.820 1.00 98.69 86 LEU A O 1
ATOM 660 N N . PHE A 1 87 ? -4.077 1.772 -5.755 1.00 98.50 87 PHE A N 1
ATOM 661 C CA . PHE A 1 87 ? -4.630 2.137 -4.448 1.00 98.50 87 PHE A CA 1
ATOM 662 C C . PHE A 1 87 ? -6.113 2.481 -4.549 1.00 98.50 87 PHE A C 1
ATOM 664 O O . PHE A 1 87 ? -6.871 2.204 -3.618 1.00 98.50 87 PHE A O 1
ATOM 671 N N . GLY A 1 88 ? -6.541 3.056 -5.674 1.00 98.50 88 GLY A N 1
ATOM 672 C CA . GLY A 1 88 ? -7.932 3.373 -5.961 1.00 98.50 88 GLY A CA 1
ATOM 673 C C . GLY A 1 88 ? -8.800 2.125 -6.011 1.00 98.50 88 GLY A C 1
ATOM 674 O O . GLY A 1 88 ? -9.770 2.043 -5.257 1.00 98.50 88 GLY A O 1
ATOM 675 N N . VAL A 1 89 ? -8.445 1.121 -6.822 1.00 98.56 89 VAL A N 1
ATOM 676 C CA . VAL A 1 89 ? -9.232 -0.121 -6.908 1.00 98.56 89 VAL A CA 1
ATOM 677 C C . VAL A 1 89 ? -9.252 -0.867 -5.579 1.00 98.56 89 VAL A C 1
ATOM 679 O O . VAL A 1 89 ? -10.313 -1.340 -5.168 1.00 98.56 89 VAL A O 1
ATOM 682 N N . ARG A 1 90 ? -8.124 -0.880 -4.853 1.00 98.44 90 ARG A N 1
ATOM 683 C CA . ARG A 1 90 ? -8.036 -1.450 -3.504 1.00 98.44 90 ARG A CA 1
ATOM 684 C C . ARG A 1 90 ? -9.003 -0.757 -2.551 1.00 98.44 90 ARG A C 1
ATOM 686 O O . ARG A 1 90 ? -9.841 -1.402 -1.924 1.00 98.44 90 ARG A O 1
ATOM 693 N N . TYR A 1 91 ? -8.922 0.569 -2.462 1.00 98.44 91 TYR A N 1
ATOM 694 C CA . TYR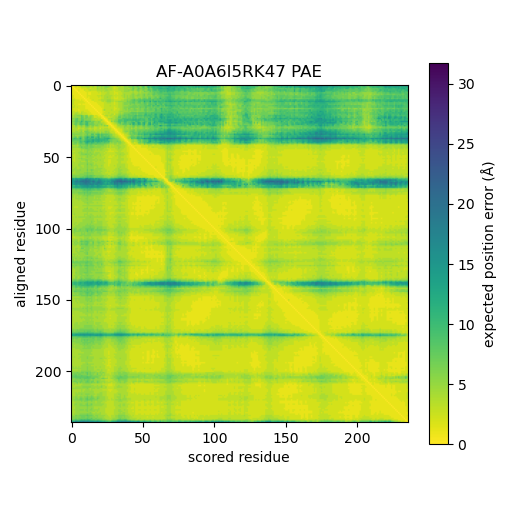 A 1 91 ? -9.777 1.378 -1.598 1.00 98.44 91 TYR A CA 1
ATOM 695 C C . TYR A 1 91 ? -11.261 1.227 -1.950 1.00 98.44 91 TYR A C 1
ATOM 697 O O . TYR A 1 91 ? -12.087 1.031 -1.057 1.00 98.44 91 TYR A O 1
ATOM 705 N N . LEU A 1 92 ? -11.610 1.292 -3.236 1.00 98.38 92 LEU A N 1
ATOM 706 C CA . LEU A 1 92 ? -12.988 1.169 -3.706 1.00 98.38 92 LEU A CA 1
ATOM 707 C C . LEU A 1 92 ? -13.559 -0.221 -3.422 1.00 98.38 92 LEU A C 1
ATOM 709 O O . LEU A 1 92 ? -14.700 -0.315 -2.967 1.00 98.38 92 LEU A O 1
ATOM 713 N N . GLY A 1 93 ? -12.772 -1.280 -3.626 1.00 98.44 93 GLY A N 1
ATOM 714 C CA . GLY A 1 93 ? -13.157 -2.652 -3.304 1.00 98.44 93 GLY A CA 1
ATOM 715 C C . GLY A 1 93 ? -13.489 -2.818 -1.821 1.00 98.44 93 GLY A C 1
ATOM 716 O O . GLY A 1 93 ? -14.594 -3.248 -1.472 1.00 98.44 93 GLY A O 1
ATOM 717 N N . MET A 1 94 ? -12.588 -2.361 -0.944 1.00 98.50 94 MET A N 1
ATOM 718 C CA . MET A 1 94 ? -12.811 -2.373 0.505 1.00 98.50 94 MET A CA 1
ATOM 719 C C . MET A 1 94 ? -14.040 -1.536 0.891 1.00 98.50 94 MET A C 1
ATOM 721 O O . MET A 1 94 ? -14.941 -2.019 1.578 1.00 98.50 94 MET A O 1
ATOM 725 N N . LYS A 1 95 ? -14.129 -0.289 0.413 1.00 98.00 95 LYS A N 1
ATOM 726 C CA . LYS A 1 95 ? -15.225 0.633 0.743 1.00 98.00 95 LYS A CA 1
ATOM 727 C C . LYS A 1 95 ? -16.584 0.094 0.299 1.00 98.00 95 LYS A C 1
ATOM 729 O O . LYS A 1 95 ? -17.543 0.169 1.063 1.00 98.00 95 LYS A O 1
ATOM 734 N N . ARG A 1 96 ? -16.680 -0.468 -0.909 1.00 98.25 96 ARG A N 1
ATOM 735 C CA . ARG A 1 96 ? -17.936 -1.003 -1.455 1.00 98.25 96 ARG A CA 1
ATOM 736 C C . ARG A 1 96 ? -18.430 -2.200 -0.649 1.00 98.25 96 ARG A C 1
ATOM 738 O O . ARG A 1 96 ? -19.625 -2.297 -0.372 1.00 98.25 96 ARG A O 1
ATOM 745 N N . VAL A 1 97 ? -17.533 -3.100 -0.246 1.00 98.44 97 VAL A N 1
ATOM 746 C CA . VAL A 1 97 ? -17.902 -4.231 0.616 1.00 98.44 97 VAL A CA 1
ATOM 747 C C . VAL A 1 97 ? -18.267 -3.767 2.022 1.00 98.44 97 VAL A C 1
ATOM 749 O O . VAL A 1 97 ? -19.273 -4.234 2.552 1.00 98.44 97 VAL A O 1
ATOM 752 N N . ALA A 1 98 ? -17.542 -2.803 2.591 1.00 97.31 98 ALA A N 1
ATOM 753 C CA . ALA A 1 98 ? -17.900 -2.204 3.876 1.00 97.31 98 ALA A CA 1
ATOM 754 C C . ALA A 1 98 ? -19.318 -1.607 3.852 1.00 97.31 98 ALA A C 1
ATOM 756 O O . ALA A 1 98 ? -20.137 -1.934 4.709 1.00 97.31 98 ALA A O 1
ATOM 757 N N . GLN A 1 99 ? -19.646 -0.818 2.821 1.00 96.88 99 GLN A N 1
ATOM 758 C CA . GLN A 1 99 ? -20.980 -0.237 2.632 1.00 96.88 99 GLN A CA 1
ATOM 759 C C . GLN A 1 99 ? -22.070 -1.312 2.550 1.00 96.88 99 GLN A C 1
ATOM 761 O O . GLN A 1 99 ? -23.078 -1.216 3.245 1.00 96.88 99 GLN A O 1
ATOM 766 N N . ARG A 1 100 ? -21.849 -2.376 1.766 1.00 97.69 100 ARG A N 1
ATOM 767 C CA . ARG A 1 100 ? -22.786 -3.511 1.658 1.00 97.69 100 ARG A CA 1
ATOM 768 C C . ARG A 1 100 ? -22.988 -4.259 2.978 1.00 97.69 100 ARG A C 1
ATOM 770 O O . ARG A 1 100 ? -24.024 -4.880 3.171 1.00 97.69 100 ARG A O 1
ATOM 777 N N . GLN A 1 101 ? -22.009 -4.214 3.876 1.00 96.25 101 GLN A N 1
ATOM 778 C CA . GLN A 1 101 ? -22.067 -4.843 5.197 1.00 96.25 101 GLN A CA 1
ATOM 779 C C . GLN A 1 101 ? -22.580 -3.900 6.300 1.00 96.25 101 GLN A C 1
ATOM 781 O O . GLN A 1 101 ? -22.549 -4.277 7.479 1.00 96.25 101 GLN A O 1
ATOM 786 N N . GLY A 1 102 ? -23.013 -2.685 5.937 1.00 95.06 102 GLY A N 1
ATOM 787 C CA . GLY A 1 102 ? -23.471 -1.659 6.876 1.00 95.06 102 GLY A CA 1
ATOM 788 C C . GLY A 1 102 ? -22.351 -1.079 7.744 1.00 95.06 102 GLY A C 1
ATOM 789 O O . GLY A 1 102 ? -22.611 -0.610 8.848 1.00 95.06 102 GLY A O 1
ATOM 790 N N . LEU A 1 103 ? -21.096 -1.149 7.293 1.00 94.06 103 LEU A N 1
ATOM 791 C CA . LEU A 1 103 ? -19.942 -0.647 8.032 1.00 94.06 103 LEU A CA 1
ATOM 792 C C . LEU A 1 103 ? -19.567 0.763 7.576 1.00 94.06 103 LEU A C 1
ATOM 794 O O . LEU A 1 103 ? -19.117 0.976 6.449 1.00 94.06 103 LEU A O 1
ATOM 798 N N . ALA A 1 104 ? -19.684 1.722 8.493 1.00 94.25 104 ALA A N 1
ATOM 799 C CA . ALA A 1 104 ? -19.120 3.051 8.312 1.00 94.25 104 ALA A CA 1
ATOM 800 C C . ALA A 1 104 ? -17.596 2.990 8.482 1.00 94.25 104 ALA A C 1
ATOM 802 O O . ALA A 1 104 ? -17.088 2.672 9.563 1.00 94.25 104 ALA A O 1
ATOM 803 N N . VAL A 1 105 ? -16.869 3.303 7.409 1.00 95.31 105 VAL A N 1
ATOM 804 C CA . VAL A 1 105 ? -15.404 3.262 7.368 1.00 95.31 105 VAL A CA 1
ATOM 805 C C . VAL A 1 105 ? -14.817 4.587 6.898 1.00 95.31 105 VAL A C 1
ATOM 807 O O . VAL A 1 105 ? -15.439 5.325 6.134 1.00 95.31 105 VAL A O 1
ATOM 810 N N . ARG A 1 106 ? -13.588 4.872 7.327 1.00 94.75 106 ARG A N 1
ATOM 811 C CA . ARG A 1 106 ? -12.785 6.013 6.870 1.00 94.75 106 ARG A CA 1
ATOM 812 C C . ARG A 1 106 ? -11.414 5.557 6.404 1.00 94.75 106 ARG A C 1
ATOM 814 O O . ARG A 1 106 ? -10.822 4.670 7.014 1.00 94.75 106 ARG A O 1
ATOM 821 N N . PHE A 1 107 ? -10.897 6.201 5.365 1.00 95.94 107 PHE A N 1
ATOM 822 C CA . PHE A 1 107 ? -9.512 6.011 4.954 1.00 95.94 107 PHE A CA 1
ATOM 823 C C . PHE A 1 107 ? -8.554 6.629 5.977 1.00 95.94 107 PHE A C 1
ATOM 825 O O . PHE A 1 107 ? -8.812 7.719 6.502 1.00 95.94 107 PHE A O 1
ATOM 832 N N . ARG A 1 108 ? -7.454 5.926 6.245 1.00 94.25 108 ARG A N 1
ATOM 833 C CA . ARG A 1 108 ? -6.322 6.416 7.025 1.00 94.25 108 ARG A CA 1
ATOM 834 C C . ARG A 1 108 ? -5.026 6.071 6.305 1.00 94.25 108 ARG A C 1
ATOM 836 O O . ARG A 1 108 ? -4.812 4.909 5.956 1.00 94.25 108 ARG A O 1
ATOM 843 N N . ALA A 1 109 ? -4.175 7.075 6.119 1.00 94.00 109 ALA A N 1
ATOM 844 C CA . ALA A 1 109 ? -2.810 6.844 5.667 1.00 94.00 109 ALA A CA 1
ATOM 845 C C . ALA A 1 109 ? -1.998 6.186 6.792 1.00 94.00 109 ALA A C 1
ATOM 847 O O . ALA A 1 109 ? -2.352 6.287 7.966 1.00 94.00 109 ALA A O 1
ATOM 848 N N . TRP A 1 110 ? -0.922 5.495 6.429 1.00 93.38 110 TRP A N 1
ATOM 849 C CA . TRP A 1 110 ? 0.029 4.918 7.378 1.00 93.38 110 TRP A CA 1
ATOM 850 C C . TRP A 1 110 ? 1.294 5.755 7.367 1.00 93.38 110 TRP A C 1
ATOM 852 O O . TRP A 1 110 ? 2.319 5.328 6.843 1.00 93.38 110 TRP A O 1
ATOM 862 N N . GLU A 1 111 ? 1.211 6.977 7.893 1.00 87.94 111 GLU A N 1
ATOM 863 C CA . GLU A 1 111 ? 2.279 7.960 7.696 1.00 87.94 111 GLU A CA 1
ATOM 864 C C . GLU A 1 111 ? 3.631 7.486 8.241 1.00 87.94 111 GLU A C 1
ATOM 866 O O . GLU A 1 111 ? 4.678 7.816 7.689 1.00 87.94 111 GLU A O 1
ATOM 871 N N . ALA A 1 112 ? 3.594 6.647 9.275 1.00 86.31 112 ALA A N 1
ATOM 872 C CA . ALA A 1 112 ? 4.768 6.066 9.905 1.00 86.31 112 ALA A CA 1
ATOM 873 C C . ALA A 1 112 ? 5.551 5.089 9.002 1.00 86.31 112 ALA A C 1
ATOM 875 O O . ALA A 1 112 ? 6.729 4.856 9.244 1.00 86.31 112 ALA A O 1
ATOM 876 N N . GLY A 1 113 ? 4.935 4.560 7.936 1.00 90.12 113 GLY A N 1
ATOM 877 C CA . GLY A 1 113 ? 5.603 3.673 6.978 1.00 90.12 113 GLY A CA 1
ATOM 878 C C . GLY A 1 113 ? 6.424 4.401 5.906 1.00 90.12 113 GLY A C 1
ATOM 879 O O . GLY A 1 113 ? 7.303 3.791 5.298 1.00 90.12 113 GLY A O 1
ATOM 880 N N . PHE A 1 114 ? 6.173 5.696 5.664 1.00 92.50 114 PHE A N 1
ATOM 881 C CA . PHE A 1 114 ? 6.876 6.447 4.613 1.00 92.50 114 PHE A CA 1
ATOM 882 C C . PHE A 1 114 ? 8.382 6.600 4.860 1.00 92.50 114 PHE A C 1
ATOM 884 O O . PHE A 1 114 ? 9.128 6.414 3.901 1.00 92.50 114 PHE A O 1
ATOM 891 N N . PRO A 1 115 ? 8.869 6.888 6.086 1.00 90.69 115 PRO A N 1
ATOM 892 C CA . PRO A 1 115 ? 10.306 6.974 6.342 1.00 90.69 115 PRO A CA 1
ATOM 893 C C . PRO A 1 115 ? 11.050 5.679 6.006 1.00 90.69 115 PRO A C 1
ATOM 895 O O . PRO A 1 115 ? 12.046 5.722 5.290 1.00 90.69 115 PRO A O 1
ATOM 898 N N . LEU A 1 116 ? 10.540 4.524 6.450 1.00 90.12 116 LEU A N 1
ATOM 899 C CA . LEU A 1 116 ? 11.141 3.227 6.128 1.00 90.12 116 LEU A CA 1
ATOM 900 C C . LEU A 1 116 ? 11.129 2.970 4.618 1.00 90.12 116 LEU A C 1
ATOM 902 O O . LEU A 1 116 ? 12.131 2.545 4.051 1.00 90.12 116 LEU A O 1
ATOM 906 N N . SER A 1 117 ? 10.013 3.276 3.958 1.00 94.56 117 SER A N 1
ATOM 907 C CA . SER A 1 117 ? 9.887 3.130 2.508 1.00 94.56 117 SER A CA 1
ATOM 908 C C . SER A 1 117 ? 10.882 4.007 1.734 1.00 94.56 117 SER A C 1
ATOM 910 O O . SER A 1 117 ? 11.525 3.530 0.801 1.00 94.56 117 SER A O 1
ATOM 912 N N . ALA A 1 118 ? 11.102 5.248 2.176 1.00 95.38 118 ALA A N 1
ATOM 913 C CA . ALA A 1 118 ? 12.112 6.138 1.607 1.00 95.38 118 ALA A CA 1
ATOM 914 C C . ALA A 1 118 ? 13.547 5.622 1.818 1.00 95.38 118 ALA A C 1
ATOM 916 O O . ALA A 1 118 ? 14.358 5.692 0.897 1.00 95.38 118 ALA A O 1
ATOM 917 N N . VAL A 1 119 ? 13.867 5.073 2.998 1.00 94.44 119 VAL A N 1
ATOM 918 C CA . VAL A 1 119 ? 15.185 4.469 3.270 1.00 94.44 119 VAL A CA 1
ATOM 919 C C . VAL A 1 119 ? 15.438 3.273 2.355 1.00 94.44 119 VAL A C 1
ATOM 921 O O . VAL A 1 119 ? 16.516 3.175 1.776 1.00 94.44 119 VAL A O 1
ATOM 924 N N . ILE A 1 120 ? 14.447 2.394 2.179 1.00 94.62 120 ILE A N 1
ATOM 925 C CA . ILE A 1 120 ? 14.548 1.243 1.269 1.00 94.62 120 ILE A CA 1
ATOM 926 C C . ILE A 1 120 ? 14.786 1.728 -0.168 1.00 94.62 120 ILE A C 1
ATOM 928 O O . ILE A 1 120 ? 15.728 1.274 -0.817 1.00 94.62 120 ILE A O 1
ATOM 932 N N . ALA A 1 121 ? 14.005 2.706 -0.632 1.00 96.00 121 ALA A N 1
ATOM 933 C CA . ALA A 1 121 ? 14.162 3.287 -1.962 1.00 96.00 121 ALA A CA 1
ATOM 934 C C . ALA A 1 121 ? 15.550 3.911 -2.184 1.00 96.00 121 ALA A C 1
ATOM 936 O O . ALA A 1 121 ? 16.161 3.672 -3.221 1.00 96.00 121 ALA A O 1
ATOM 937 N N . LEU A 1 122 ? 16.090 4.653 -1.211 1.00 95.31 122 LEU A N 1
ATOM 938 C CA . LEU A 1 122 ? 17.442 5.223 -1.298 1.00 95.31 122 LEU A CA 1
ATOM 939 C C . LEU A 1 122 ? 18.544 4.166 -1.275 1.00 95.31 122 LEU A C 1
ATOM 941 O O . LEU A 1 122 ? 19.536 4.291 -1.992 1.00 95.31 122 LEU A O 1
ATOM 945 N N . ALA A 1 123 ? 18.402 3.152 -0.424 1.00 95.50 123 ALA A N 1
ATOM 946 C CA . ALA A 1 123 ? 19.442 2.157 -0.217 1.00 95.50 123 ALA A CA 1
ATOM 947 C C . ALA A 1 123 ? 19.557 1.199 -1.409 1.00 95.50 123 ALA A C 1
ATOM 949 O O . ALA A 1 123 ? 20.669 0.872 -1.824 1.00 95.50 123 ALA A O 1
ATOM 950 N N . SER A 1 124 ? 18.427 0.762 -1.972 1.00 94.38 124 SER A N 1
ATOM 951 C CA . SER A 1 124 ? 18.402 -0.316 -2.968 1.00 94.38 124 SER A CA 1
ATOM 952 C C . SER A 1 124 ? 17.656 0.004 -4.260 1.00 94.38 124 SER A C 1
ATOM 954 O O . SER A 1 124 ? 17.725 -0.790 -5.192 1.00 94.38 124 SER A O 1
ATOM 956 N N . GLY A 1 125 ? 16.926 1.119 -4.341 1.00 93.00 125 GLY A N 1
ATOM 957 C CA . GLY A 1 125 ? 15.981 1.359 -5.438 1.00 93.00 125 GLY A CA 1
ATOM 958 C C . GLY A 1 125 ? 14.726 0.479 -5.362 1.00 93.00 125 GLY A C 1
ATOM 959 O O . GLY A 1 125 ? 13.890 0.523 -6.259 1.00 93.00 125 GLY A O 1
ATOM 960 N N . ALA A 1 126 ? 14.566 -0.324 -4.304 1.00 94.12 126 ALA A N 1
ATOM 961 C CA . ALA A 1 126 ? 13.369 -1.130 -4.108 1.00 94.12 126 ALA A CA 1
ATOM 962 C C . ALA A 1 126 ? 12.216 -0.295 -3.542 1.00 94.12 126 ALA A C 1
ATOM 964 O O . ALA A 1 126 ? 12.408 0.733 -2.893 1.00 94.12 126 ALA A O 1
ATOM 965 N N . LEU A 1 127 ? 10.995 -0.782 -3.744 1.00 94.44 127 LEU A N 1
ATOM 966 C CA . LEU A 1 127 ? 9.792 -0.129 -3.253 1.00 94.44 127 LEU A CA 1
ATOM 967 C C . LEU A 1 127 ? 9.172 -0.891 -2.091 1.00 94.44 127 LEU A C 1
ATOM 969 O O . LEU A 1 127 ? 8.988 -2.107 -2.144 1.00 94.44 127 LEU A O 1
ATOM 973 N N . TYR A 1 128 ? 8.746 -0.134 -1.084 1.00 95.19 128 TYR A N 1
ATOM 974 C CA . TYR A 1 128 ? 7.853 -0.597 -0.029 1.00 95.19 128 TYR A CA 1
ATOM 975 C C . TYR A 1 128 ? 6.556 0.229 -0.075 1.00 95.19 128 TYR A C 1
ATOM 977 O O . TYR A 1 128 ? 6.478 1.278 0.570 1.00 95.19 128 TYR A O 1
ATOM 985 N N . PRO A 1 129 ? 5.555 -0.171 -0.883 1.00 95.88 129 PRO A N 1
ATOM 986 C CA . PRO A 1 129 ? 4.341 0.618 -1.077 1.00 95.88 129 PRO A CA 1
ATOM 987 C C . PRO A 1 129 ? 3.527 0.749 0.214 1.00 95.88 129 PRO A C 1
ATOM 989 O O . PRO A 1 129 ? 3.240 -0.241 0.885 1.00 95.88 129 PRO A O 1
ATOM 992 N N . ILE A 1 130 ? 3.090 1.970 0.527 1.00 96.31 130 ILE A N 1
ATOM 993 C CA . ILE A 1 130 ? 2.314 2.295 1.730 1.00 96.31 130 ILE A CA 1
ATOM 994 C C . ILE A 1 130 ? 0.901 2.746 1.317 1.00 96.31 130 ILE A C 1
ATOM 996 O O . ILE A 1 130 ? 0.656 3.948 1.168 1.00 96.31 130 ILE A O 1
ATOM 1000 N N . PRO A 1 131 ? -0.053 1.815 1.108 1.00 96.19 131 PRO A N 1
ATOM 1001 C CA . PRO A 1 131 ? -1.380 2.139 0.577 1.00 96.19 131 PRO A CA 1
ATOM 1002 C C . PRO A 1 131 ? -2.335 2.759 1.605 1.00 96.19 131 PRO A C 1
ATOM 1004 O O . PRO A 1 131 ? -3.404 3.247 1.235 1.00 96.19 131 PRO A O 1
ATOM 1007 N N . GLY A 1 132 ? -2.005 2.704 2.900 1.00 95.38 132 GLY A N 1
ATOM 1008 C CA . GLY A 1 132 ? -2.976 2.973 3.961 1.00 95.38 132 GLY A CA 1
ATOM 1009 C C . GLY A 1 132 ? -4.072 1.901 4.018 1.00 95.38 132 GLY A C 1
ATOM 1010 O O . GLY A 1 132 ? -3.979 0.839 3.395 1.00 95.38 132 GLY A O 1
ATOM 1011 N N . SER A 1 133 ? -5.151 2.166 4.754 1.00 96.12 133 SER A N 1
ATOM 1012 C CA . SER A 1 133 ? -6.313 1.265 4.793 1.00 96.12 133 SER A CA 1
ATOM 1013 C C . SER A 1 133 ? -7.596 1.980 5.212 1.00 96.12 133 SER A C 1
ATOM 1015 O O . SER A 1 133 ? -7.589 3.158 5.579 1.00 96.12 133 SER A O 1
ATOM 1017 N N . VAL A 1 134 ? -8.721 1.269 5.130 1.00 95.12 134 VAL A N 1
ATOM 1018 C CA . VAL A 1 134 ? -10.006 1.732 5.651 1.00 95.12 134 VAL A CA 1
ATOM 1019 C C . VAL A 1 134 ? -10.283 1.120 7.017 1.00 95.12 134 VAL A C 1
ATOM 1021 O O . VAL A 1 134 ? -10.162 -0.084 7.223 1.00 95.12 134 VAL A O 1
ATOM 1024 N N . TYR A 1 135 ? -10.685 1.974 7.951 1.00 92.50 135 TYR A N 1
ATOM 1025 C CA . TYR A 1 135 ? -10.921 1.609 9.340 1.00 92.50 135 TYR A CA 1
ATOM 1026 C C . TYR A 1 135 ? -12.362 1.917 9.735 1.00 92.50 135 TYR A C 1
ATOM 1028 O O . TYR A 1 135 ? -12.870 2.978 9.352 1.00 92.50 135 TYR A O 1
ATOM 1036 N N . PRO A 1 136 ? -13.013 1.049 10.528 1.00 92.56 136 PRO A N 1
ATOM 1037 C CA . PRO A 1 136 ? -14.292 1.362 11.148 1.00 92.56 136 PRO A CA 1
ATOM 1038 C C . PRO A 1 136 ? -14.270 2.681 11.928 1.00 92.56 136 PRO A C 1
ATOM 1040 O O . PRO A 1 136 ? -13.282 3.009 12.585 1.00 92.56 136 PRO A O 1
ATOM 1043 N N . ILE A 1 137 ? -15.375 3.428 11.876 1.00 90.12 137 ILE A N 1
ATOM 1044 C CA . ILE A 1 137 ? -15.551 4.685 12.631 1.00 90.12 137 ILE A CA 1
ATOM 1045 C C . ILE A 1 137 ? -16.247 4.439 13.987 1.00 90.12 137 ILE A C 1
ATOM 1047 O O . ILE A 1 137 ? -16.303 5.332 14.825 1.00 90.12 137 ILE A O 1
ATOM 1051 N N . THR A 1 138 ? -16.751 3.229 14.242 1.00 85.56 138 THR A N 1
ATOM 1052 C CA . THR A 1 138 ? -17.470 2.923 15.488 1.00 85.56 138 THR A CA 1
ATOM 1053 C C . THR A 1 138 ? -16.547 2.852 16.708 1.00 85.56 138 THR A C 1
ATOM 1055 O O . THR A 1 138 ? -15.404 2.398 16.627 1.00 85.56 138 THR A O 1
ATOM 1058 N N . HIS A 1 139 ? -17.077 3.259 17.860 1.00 78.25 139 HIS A N 1
ATOM 1059 C CA . HIS A 1 139 ? -16.391 3.215 19.151 1.00 78.25 139 HIS A CA 1
ATOM 1060 C C . HIS A 1 139 ? -16.500 1.857 19.848 1.00 78.25 139 HIS A C 1
ATOM 1062 O O . HIS A 1 139 ? -15.697 1.556 20.725 1.00 78.25 139 HIS A O 1
ATOM 1068 N N . GLN A 1 140 ? -17.482 1.039 19.465 1.00 82.06 140 GLN A N 1
ATOM 1069 C CA . GLN A 1 140 ? -17.749 -0.245 20.101 1.00 82.06 140 GLN A CA 1
ATOM 1070 C C . GLN A 1 140 ? -17.782 -1.336 19.043 1.00 82.06 140 GLN A C 1
ATOM 1072 O O . GLN A 1 140 ? -18.733 -1.463 18.274 1.00 82.06 140 GLN A O 1
ATOM 1077 N N . TRP A 1 141 ? -16.704 -2.105 18.990 1.00 86.50 141 TRP A N 1
ATOM 1078 C CA . TRP A 1 141 ? -16.627 -3.325 18.207 1.00 86.50 141 TRP A CA 1
ATOM 1079 C C . TRP A 1 141 ? -15.564 -4.238 18.803 1.00 86.50 141 TRP A C 1
ATOM 1081 O O . TRP A 1 141 ? -14.648 -3.794 19.498 1.00 86.50 141 TRP A O 1
ATOM 1091 N N . ARG A 1 142 ? -15.691 -5.531 18.525 1.00 89.31 142 ARG A N 1
ATOM 1092 C CA . ARG A 1 142 ? -14.711 -6.537 18.918 1.00 89.31 142 ARG A CA 1
ATOM 1093 C C . ARG A 1 142 ? -14.141 -7.172 17.669 1.00 89.31 142 ARG A C 1
ATOM 1095 O O . ARG A 1 142 ? -14.884 -7.603 16.788 1.00 89.31 142 ARG A O 1
ATOM 1102 N N . TYR A 1 143 ? -12.815 -7.265 17.620 1.00 90.31 143 TYR A N 1
ATOM 1103 C CA . TYR A 1 143 ? -12.105 -7.775 16.451 1.00 90.31 143 TYR A CA 1
ATOM 1104 C C . TYR A 1 143 ? -12.603 -9.153 16.011 1.00 90.31 143 TYR A C 1
ATOM 1106 O O . TYR A 1 143 ? -12.952 -9.332 14.850 1.00 90.31 143 TYR A O 1
ATOM 1114 N N . ARG A 1 144 ? -12.743 -10.091 16.956 1.00 91.62 144 ARG A N 1
ATOM 1115 C CA . ARG A 1 144 ? -13.202 -11.463 16.680 1.00 91.62 144 ARG A CA 1
ATOM 1116 C C . ARG A 1 144 ? -14.599 -11.521 16.055 1.00 91.62 144 ARG A C 1
ATOM 1118 O O . ARG A 1 144 ? -14.823 -12.311 15.149 1.00 91.62 144 ARG A O 1
ATOM 1125 N N . GLU A 1 145 ? -15.517 -10.672 16.509 1.00 93.12 145 GLU A N 1
ATOM 1126 C CA . GLU A 1 145 ? -16.904 -10.644 16.022 1.00 93.12 145 GLU A CA 1
ATOM 1127 C C . GLU A 1 145 ? -16.994 -10.052 14.610 1.00 93.12 145 GLU A C 1
ATOM 1129 O O . GLU A 1 145 ? -17.831 -10.448 13.801 1.00 93.12 145 GLU A O 1
ATOM 1134 N N . TRP A 1 146 ? -16.119 -9.096 14.295 1.00 94.94 146 TRP A N 1
ATOM 1135 C CA . TRP A 1 146 ? -16.110 -8.405 13.006 1.00 94.94 146 TRP A CA 1
ATOM 1136 C C . TRP A 1 146 ? -15.161 -9.028 11.991 1.00 94.94 146 TRP A C 1
ATOM 1138 O O . TRP A 1 146 ? -15.186 -8.648 10.820 1.00 94.94 146 TRP A O 1
ATOM 1148 N N . LEU A 1 147 ? -14.364 -10.006 12.406 1.00 95.88 147 LEU A N 1
ATOM 1149 C CA . LEU A 1 147 ? -13.361 -10.646 11.575 1.00 95.88 147 LEU A CA 1
ATOM 1150 C C . LEU A 1 147 ? -13.916 -11.164 10.234 1.00 95.88 147 LEU A C 1
ATOM 1152 O O . LEU A 1 147 ? -13.297 -10.877 9.212 1.00 95.88 147 LEU A O 1
ATOM 1156 N N . PRO A 1 148 ? -15.111 -11.791 10.152 1.00 96.81 148 PRO A N 1
ATOM 1157 C CA . PRO A 1 148 ? -15.677 -12.178 8.859 1.00 96.81 148 PRO A CA 1
ATOM 1158 C C . PRO A 1 148 ? -15.985 -10.998 7.931 1.00 96.81 148 PRO A C 1
ATOM 1160 O O . PRO A 1 148 ? -15.845 -11.104 6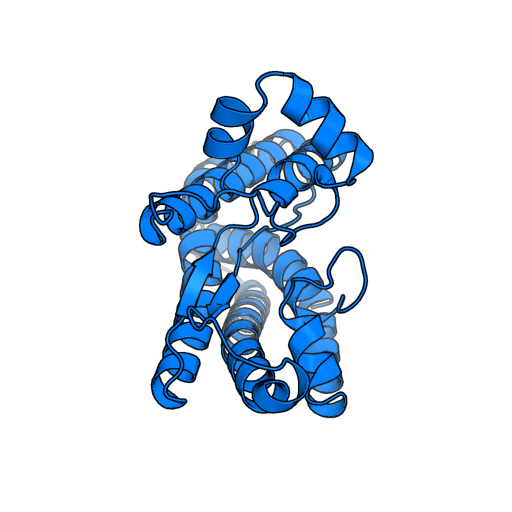.713 1.00 96.81 148 PRO A O 1
ATOM 1163 N N . LYS A 1 149 ? -16.406 -9.859 8.492 1.00 97.00 149 LYS A N 1
ATOM 1164 C CA . LYS A 1 149 ? -16.677 -8.636 7.730 1.00 97.00 149 LYS A CA 1
ATOM 1165 C C . LYS A 1 149 ? -15.372 -8.012 7.228 1.00 97.00 149 LYS A C 1
ATOM 1167 O O . LYS A 1 149 ? -15.239 -7.739 6.035 1.00 97.00 149 LYS A O 1
ATOM 1172 N N . LEU A 1 150 ? -14.390 -7.881 8.122 1.00 96.88 150 LEU A N 1
ATOM 1173 C CA . LEU A 1 150 ? -13.071 -7.322 7.823 1.00 96.88 150 LEU A CA 1
ATOM 1174 C C . LEU A 1 150 ? -12.277 -8.185 6.837 1.00 96.88 150 LEU A C 1
ATOM 1176 O O . LEU A 1 150 ? -11.672 -7.638 5.923 1.00 96.88 150 LEU A O 1
ATOM 1180 N N . GLY A 1 151 ? -12.333 -9.512 6.952 1.00 97.69 151 GLY A N 1
ATOM 1181 C CA . GLY A 1 151 ? -11.680 -10.430 6.018 1.00 97.69 151 GLY A CA 1
ATOM 1182 C C . GLY A 1 151 ? -12.259 -10.343 4.603 1.00 97.69 151 GLY A C 1
ATOM 1183 O O . GLY A 1 151 ? -11.514 -10.229 3.634 1.00 97.69 151 GLY A O 1
ATOM 1184 N N . ARG A 1 152 ? -13.591 -10.286 4.462 1.00 98.44 152 ARG A N 1
ATOM 1185 C CA . ARG A 1 152 ? -14.243 -10.058 3.155 1.00 98.44 152 ARG A CA 1
ATOM 1186 C C . ARG A 1 152 ? -13.905 -8.687 2.571 1.00 98.44 152 ARG A C 1
ATOM 1188 O O . ARG A 1 152 ? -13.750 -8.559 1.360 1.00 98.44 152 ARG A O 1
ATOM 1195 N N . MET A 1 153 ? -13.809 -7.667 3.422 1.00 98.31 153 MET A N 1
ATOM 1196 C CA . MET A 1 153 ? -13.383 -6.328 3.019 1.00 98.31 153 MET A CA 1
ATOM 1197 C C . MET A 1 153 ? -11.935 -6.342 2.515 1.00 98.31 153 MET A C 1
ATOM 1199 O O . MET A 1 153 ? -11.669 -5.801 1.447 1.00 98.31 153 MET A O 1
ATOM 1203 N N . ALA A 1 154 ? -11.030 -7.003 3.240 1.00 98.25 154 ALA A N 1
ATOM 1204 C CA . ALA A 1 154 ? -9.633 -7.182 2.859 1.00 98.25 154 ALA A CA 1
ATOM 1205 C C . ALA A 1 154 ? -9.504 -7.917 1.517 1.00 98.25 154 ALA A C 1
ATOM 1207 O O . ALA A 1 154 ? -8.813 -7.429 0.629 1.00 98.25 154 ALA A O 1
ATOM 1208 N N . LEU A 1 155 ? -10.248 -9.015 1.325 1.00 98.69 155 LEU A N 1
ATOM 1209 C CA . LEU A 1 155 ? -10.281 -9.764 0.063 1.00 98.69 155 LEU A CA 1
ATOM 1210 C C . LEU A 1 155 ? -10.726 -8.887 -1.110 1.00 98.69 155 LEU A C 1
ATOM 1212 O O . LEU A 1 155 ? -10.134 -8.924 -2.183 1.00 98.69 155 LEU A O 1
ATOM 1216 N N . ALA A 1 156 ? -11.761 -8.072 -0.906 1.00 98.56 156 ALA A N 1
ATOM 1217 C CA . ALA A 1 156 ? -12.249 -7.161 -1.933 1.00 98.56 156 ALA A CA 1
ATOM 1218 C C . ALA A 1 156 ? -11.259 -6.036 -2.262 1.00 98.56 156 ALA A C 1
ATOM 1220 O O . ALA A 1 156 ? -11.336 -5.473 -3.349 1.00 98.56 156 ALA A O 1
ATOM 1221 N N . GLY A 1 157 ? -10.348 -5.708 -1.344 1.00 98.06 157 GLY A N 1
ATOM 1222 C CA . GLY A 1 157 ? -9.237 -4.797 -1.600 1.00 98.06 157 GLY A CA 1
ATOM 1223 C C . GLY A 1 157 ? -8.078 -5.458 -2.342 1.00 98.06 157 GLY A C 1
ATOM 1224 O O . GLY A 1 157 ? -7.549 -4.869 -3.279 1.00 98.06 157 GLY A O 1
ATOM 1225 N N . THR A 1 158 ? -7.688 -6.671 -1.946 1.00 98.25 158 THR A N 1
ATOM 1226 C CA . THR A 1 158 ? -6.509 -7.362 -2.492 1.00 98.25 158 THR A CA 1
ATOM 1227 C C . THR A 1 158 ? -6.759 -7.990 -3.856 1.00 98.25 158 THR A C 1
ATOM 1229 O O . THR A 1 158 ? -5.899 -7.910 -4.729 1.00 98.25 158 THR A O 1
ATOM 1232 N N . LEU A 1 159 ? -7.929 -8.601 -4.067 1.00 98.62 159 LEU A N 1
ATOM 1233 C CA . LEU A 1 159 ? -8.218 -9.365 -5.280 1.00 98.62 159 LEU A CA 1
ATOM 1234 C C . LEU A 1 159 ? -8.147 -8.520 -6.564 1.00 98.62 159 LEU A C 1
ATOM 1236 O O . LEU A 1 159 ? -7.471 -8.953 -7.495 1.00 98.62 159 LEU A O 1
ATOM 1240 N N . PRO A 1 160 ? -8.752 -7.318 -6.653 1.00 98.69 160 PRO A N 1
ATOM 1241 C CA . PRO A 1 160 ? -8.633 -6.493 -7.854 1.00 98.69 160 PRO A CA 1
ATOM 1242 C C . PRO A 1 160 ? -7.192 -6.074 -8.149 1.00 98.69 160 PRO A C 1
ATOM 1244 O O . PRO A 1 160 ? -6.798 -6.050 -9.308 1.00 98.69 160 PRO A O 1
ATOM 1247 N N . VAL A 1 161 ? -6.397 -5.778 -7.114 1.00 98.69 161 VAL A N 1
ATOM 1248 C CA . VAL A 1 161 ? -4.976 -5.440 -7.281 1.00 98.69 161 VAL A CA 1
ATOM 1249 C C . VAL A 1 161 ? -4.221 -6.634 -7.850 1.00 98.69 161 VAL A C 1
ATOM 1251 O O . VAL A 1 161 ? -3.538 -6.487 -8.855 1.00 98.69 161 VAL A O 1
ATOM 1254 N N . LEU A 1 162 ? -4.396 -7.823 -7.266 1.00 98.75 162 LEU A N 1
ATOM 1255 C CA . LEU A 1 162 ? -3.771 -9.049 -7.760 1.00 98.75 162 LEU A CA 1
ATOM 1256 C C . LEU A 1 162 ? -4.133 -9.324 -9.225 1.00 98.75 162 LEU A C 1
ATOM 1258 O O . LEU A 1 162 ? -3.249 -9.624 -10.020 1.00 98.75 162 LEU A O 1
ATOM 1262 N N . LEU A 1 163 ? -5.409 -9.179 -9.591 1.00 98.62 163 LEU A N 1
ATOM 1263 C CA . LEU A 1 163 ? -5.865 -9.364 -10.969 1.00 98.62 163 LEU A CA 1
ATOM 1264 C C . LEU A 1 163 ? -5.258 -8.334 -11.926 1.00 98.62 163 LEU A C 1
ATOM 1266 O O . LEU A 1 163 ? -4.843 -8.710 -13.016 1.00 98.62 163 LEU A O 1
ATOM 1270 N N . LEU A 1 164 ? -5.167 -7.059 -11.533 1.00 98.56 164 LEU A N 1
ATOM 1271 C CA . LEU A 1 164 ? -4.521 -6.035 -12.360 1.00 98.56 164 LEU A CA 1
ATOM 1272 C C . LEU A 1 164 ? -3.043 -6.341 -12.593 1.00 98.56 164 LEU A C 1
ATOM 1274 O O . LEU A 1 164 ? -2.576 -6.217 -13.720 1.00 98.56 164 LEU A O 1
ATOM 1278 N N . VAL A 1 165 ? -2.319 -6.768 -11.555 1.00 98.62 165 VAL A N 1
ATOM 1279 C CA . VAL A 1 165 ? -0.902 -7.138 -11.688 1.00 98.62 165 VAL A CA 1
ATOM 1280 C C . VAL A 1 165 ? -0.756 -8.390 -12.554 1.00 98.62 165 VAL A C 1
ATOM 1282 O O . VAL A 1 165 ? 0.094 -8.410 -13.433 1.00 98.62 165 VAL A O 1
ATOM 1285 N N . ALA A 1 166 ? -1.622 -9.393 -12.386 1.00 98.50 166 ALA A N 1
ATOM 1286 C CA . ALA A 1 166 ? -1.623 -10.594 -13.221 1.00 98.50 166 ALA A CA 1
ATOM 1287 C C . ALA A 1 166 ? -1.885 -10.275 -14.701 1.00 98.50 166 ALA A C 1
ATOM 1289 O O . ALA A 1 166 ? -1.184 -10.772 -15.580 1.00 98.50 166 ALA A O 1
ATOM 1290 N N . VAL A 1 167 ? -2.875 -9.421 -14.981 1.00 98.19 167 VAL A N 1
ATOM 1291 C CA . VAL A 1 167 ? -3.179 -8.963 -16.343 1.00 98.19 167 VAL A CA 1
ATOM 1292 C C . VAL A 1 167 ? -2.012 -8.159 -16.907 1.00 98.19 167 VAL A C 1
ATOM 1294 O O . VAL A 1 167 ? -1.641 -8.381 -18.054 1.00 98.19 167 VAL A O 1
ATOM 1297 N N . ALA A 1 168 ? -1.389 -7.286 -16.113 1.00 98.06 168 ALA A N 1
ATOM 1298 C CA . ALA A 1 168 ? -0.206 -6.556 -16.548 1.00 98.06 168 ALA A CA 1
ATOM 1299 C C . ALA A 1 168 ? 0.960 -7.501 -16.888 1.00 98.06 168 ALA A C 1
ATOM 1301 O O . ALA A 1 168 ? 1.589 -7.307 -17.924 1.00 98.06 168 ALA A O 1
ATOM 1302 N N . SER A 1 169 ? 1.188 -8.550 -16.085 1.00 97.56 169 SER A N 1
ATOM 1303 C CA . SER A 1 169 ? 2.229 -9.562 -16.338 1.00 97.56 169 SER A CA 1
ATOM 1304 C C . SER A 1 169 ? 1.961 -10.340 -17.624 1.00 97.56 169 SER A C 1
ATOM 1306 O O . SER A 1 169 ? 2.884 -10.650 -18.369 1.00 97.56 169 SER A O 1
ATOM 1308 N N . ALA A 1 170 ? 0.697 -10.669 -17.904 1.00 96.88 170 ALA A N 1
ATOM 1309 C CA . ALA A 1 170 ? 0.328 -11.355 -19.138 1.00 96.88 170 ALA A CA 1
ATOM 1310 C C . ALA A 1 170 ? 0.496 -10.438 -20.360 1.00 96.88 170 ALA A C 1
ATOM 1312 O O . ALA A 1 170 ? 1.067 -10.843 -21.370 1.00 96.88 170 ALA A O 1
ATOM 1313 N N . LEU A 1 171 ? 0.037 -9.186 -20.262 1.00 96.69 171 LEU A N 1
ATOM 1314 C CA . LEU A 1 171 ? 0.142 -8.214 -21.349 1.00 96.69 171 LEU A CA 1
ATOM 1315 C C . LEU A 1 171 ? 1.592 -7.829 -21.650 1.00 96.69 171 LEU A C 1
ATOM 1317 O O . LEU A 1 171 ? 1.909 -7.601 -22.811 1.00 96.69 171 LEU A O 1
ATOM 1321 N N . SER A 1 172 ? 2.486 -7.805 -20.656 1.00 95.62 172 SER A N 1
ATOM 1322 C CA . SER A 1 172 ? 3.904 -7.492 -20.879 1.00 95.62 172 SER A CA 1
ATOM 1323 C C . SER A 1 172 ? 4.655 -8.541 -21.705 1.00 95.62 172 SER A C 1
ATOM 1325 O O . SER A 1 172 ? 5.775 -8.277 -22.126 1.00 95.62 172 SER A O 1
ATOM 1327 N N . GLN A 1 173 ? 4.065 -9.718 -21.943 1.00 94.62 173 GLN A N 1
ATOM 1328 C CA . GLN A 1 173 ? 4.642 -10.745 -22.820 1.00 94.62 173 GLN A CA 1
ATOM 1329 C C . GLN A 1 173 ? 4.324 -10.513 -24.303 1.00 94.62 173 GLN A C 1
ATOM 1331 O O . GLN A 1 173 ? 4.892 -11.183 -25.165 1.00 94.62 173 GLN A O 1
ATOM 1336 N N . LEU A 1 174 ? 3.413 -9.589 -24.619 1.00 94.94 174 LEU A N 1
ATOM 1337 C CA . LEU A 1 174 ? 3.086 -9.247 -25.998 1.00 94.94 174 LEU A CA 1
ATOM 1338 C C . LEU A 1 174 ? 4.218 -8.416 -26.618 1.00 94.94 174 LEU A C 1
ATOM 1340 O O . LEU A 1 174 ? 4.721 -7.474 -26.006 1.00 94.94 174 LEU A O 1
ATOM 1344 N N . SER A 1 175 ? 4.602 -8.755 -27.847 1.00 90.06 175 SER A N 1
ATOM 1345 C CA . SER A 1 175 ? 5.544 -7.962 -28.644 1.00 90.06 175 SER A CA 1
ATOM 1346 C C . SER A 1 175 ? 4.866 -6.714 -29.232 1.00 90.06 175 SER A C 1
ATOM 1348 O O . SER A 1 175 ? 3.643 -6.669 -29.363 1.00 90.06 175 SER A O 1
ATOM 1350 N N . ASP A 1 176 ? 5.665 -5.703 -29.586 1.00 91.69 176 ASP A N 1
ATOM 1351 C CA . ASP A 1 176 ? 5.242 -4.507 -30.340 1.00 91.69 176 ASP A CA 1
ATOM 1352 C C . ASP A 1 176 ? 4.189 -3.607 -29.667 1.00 91.69 176 ASP A C 1
ATOM 1354 O O . ASP A 1 176 ? 3.365 -2.961 -30.322 1.00 91.69 176 ASP A O 1
ATOM 1358 N N . LEU A 1 177 ? 4.222 -3.510 -28.337 1.00 94.25 177 LEU A N 1
ATOM 1359 C CA . LEU A 1 177 ? 3.362 -2.577 -27.613 1.00 94.25 177 LEU A CA 1
ATOM 1360 C C . LEU A 1 177 ? 3.829 -1.117 -27.784 1.00 94.25 177 LEU A C 1
ATOM 1362 O O . LEU A 1 177 ? 5.029 -0.838 -27.757 1.00 94.25 177 LEU A O 1
ATOM 1366 N N . PRO A 1 178 ? 2.901 -0.145 -27.883 1.00 94.81 178 PRO A N 1
ATOM 1367 C CA . PRO A 1 178 ? 3.253 1.271 -27.859 1.00 94.81 178 PRO A CA 1
ATOM 1368 C C . PRO A 1 178 ? 4.020 1.654 -26.585 1.00 94.81 178 PRO A C 1
ATOM 1370 O O . PRO A 1 178 ? 3.670 1.213 -25.489 1.00 94.81 178 PRO A O 1
ATOM 1373 N N . LEU A 1 179 ? 5.000 2.556 -26.705 1.00 92.94 179 LEU A N 1
ATOM 1374 C CA . LEU A 1 179 ? 5.901 2.926 -25.602 1.00 92.94 179 LEU A CA 1
ATOM 1375 C C . LEU A 1 179 ? 5.170 3.411 -24.334 1.00 92.94 179 LEU A C 1
ATOM 1377 O O . LEU A 1 179 ? 5.569 3.088 -23.219 1.00 92.94 179 LEU A O 1
ATOM 1381 N N . TRP A 1 180 ? 4.070 4.155 -24.489 1.00 94.19 180 TRP A N 1
ATOM 1382 C CA . TRP A 1 180 ? 3.263 4.628 -23.358 1.00 94.19 180 TRP A CA 1
ATOM 1383 C C . TRP A 1 180 ? 2.577 3.478 -22.606 1.00 94.19 180 TRP A C 1
ATOM 1385 O O . TRP A 1 180 ? 2.453 3.528 -21.383 1.00 94.19 180 TRP A O 1
ATOM 1395 N N . LEU A 1 181 ? 2.153 2.434 -23.325 1.00 95.56 181 LEU A N 1
ATOM 1396 C CA . LEU A 1 181 ? 1.528 1.255 -22.737 1.00 95.56 181 LEU A CA 1
ATOM 1397 C C . LEU A 1 181 ? 2.583 0.397 -22.043 1.00 95.56 181 LEU A C 1
ATOM 1399 O O . LEU A 1 181 ? 2.347 -0.049 -20.924 1.00 95.56 181 LEU A O 1
ATOM 1403 N N . MET A 1 182 ? 3.763 0.243 -22.652 1.00 95.00 182 MET A N 1
ATOM 1404 C CA . MET A 1 182 ? 4.904 -0.425 -22.019 1.00 95.00 182 MET A CA 1
ATOM 1405 C C . MET A 1 182 ? 5.275 0.237 -20.692 1.00 95.00 182 MET A C 1
ATOM 1407 O O . MET A 1 182 ? 5.339 -0.451 -19.680 1.00 95.00 182 MET A O 1
ATOM 1411 N N . ALA A 1 183 ? 5.414 1.567 -20.661 1.00 95.00 183 ALA A N 1
ATOM 1412 C CA . ALA A 1 183 ? 5.703 2.300 -19.427 1.00 95.00 183 ALA A CA 1
ATOM 1413 C C . ALA A 1 183 ? 4.603 2.116 -18.364 1.00 95.00 183 ALA A C 1
ATOM 1415 O O . ALA A 1 183 ? 4.894 1.963 -17.179 1.00 95.00 183 ALA A O 1
ATOM 1416 N N . GLY A 1 184 ? 3.329 2.091 -18.773 1.00 97.00 184 GLY A N 1
ATOM 1417 C CA . GLY A 1 184 ? 2.211 1.814 -17.868 1.00 97.00 184 GLY A CA 1
ATOM 1418 C C . GLY A 1 184 ? 2.246 0.397 -17.286 1.00 97.00 184 GLY A C 1
ATOM 1419 O O . GLY A 1 184 ? 2.019 0.221 -16.086 1.00 97.00 184 GLY A O 1
ATOM 1420 N N . LEU A 1 185 ? 2.553 -0.610 -18.109 1.00 97.12 185 LEU A N 1
ATOM 1421 C CA . LEU A 1 185 ? 2.689 -2.004 -17.681 1.00 97.12 185 LEU A CA 1
ATOM 1422 C C . LEU A 1 185 ? 3.899 -2.187 -16.763 1.00 97.12 185 LEU A C 1
ATOM 1424 O O . LEU A 1 185 ? 3.760 -2.768 -15.691 1.00 97.12 185 LEU A O 1
ATOM 1428 N N . GLU A 1 186 ? 5.052 -1.630 -17.132 1.00 95.56 186 GLU A N 1
ATOM 1429 C CA . GLU A 1 186 ? 6.278 -1.675 -16.336 1.00 95.56 186 GLU A CA 1
ATOM 1430 C C . GLU A 1 186 ? 6.072 -1.012 -14.972 1.00 95.56 186 GLU A C 1
ATOM 1432 O O . GLU A 1 186 ? 6.340 -1.636 -13.947 1.00 95.56 186 GLU A O 1
ATOM 1437 N N . ALA A 1 187 ? 5.482 0.188 -14.925 1.00 96.75 187 ALA A N 1
ATOM 1438 C CA . ALA A 1 187 ? 5.115 0.832 -13.666 1.00 96.75 187 ALA A CA 1
ATOM 1439 C C . ALA A 1 187 ? 4.121 -0.014 -12.852 1.00 96.75 187 ALA A C 1
ATOM 1441 O O . ALA A 1 187 ? 4.273 -0.141 -11.635 1.00 96.75 187 ALA A O 1
ATOM 1442 N N . THR A 1 188 ? 3.123 -0.623 -13.503 1.00 98.25 188 THR A N 1
ATOM 1443 C CA . THR A 1 188 ? 2.145 -1.507 -12.842 1.00 98.25 188 THR A CA 1
ATOM 1444 C C . THR A 1 188 ? 2.814 -2.720 -12.215 1.00 98.25 188 THR A C 1
ATOM 1446 O O . THR A 1 188 ? 2.480 -3.071 -11.087 1.00 98.25 188 THR A O 1
ATOM 1449 N N . LEU A 1 189 ? 3.777 -3.339 -12.892 1.00 97.69 189 LEU A N 1
ATOM 1450 C CA . LEU A 1 189 ? 4.510 -4.488 -12.371 1.00 97.69 189 LEU A CA 1
ATOM 1451 C C . LEU A 1 189 ? 5.487 -4.082 -11.271 1.00 97.69 189 LEU A C 1
ATOM 1453 O O . LEU A 1 189 ? 5.510 -4.708 -10.211 1.00 97.69 189 LEU A O 1
ATOM 1457 N N . TRP A 1 190 ? 6.230 -3.002 -11.486 1.00 96.38 190 TRP A N 1
ATOM 1458 C CA . TRP A 1 190 ? 7.222 -2.488 -10.550 1.00 96.38 190 TRP A CA 1
ATOM 1459 C C . TRP A 1 190 ? 6.603 -2.022 -9.226 1.00 96.38 190 TRP A C 1
ATOM 1461 O O . TRP A 1 190 ? 7.143 -2.309 -8.162 1.00 96.38 190 TRP A O 1
ATOM 1471 N N . LEU A 1 191 ? 5.432 -1.377 -9.260 1.00 97.94 191 LEU A N 1
ATOM 1472 C CA . LEU A 1 191 ? 4.686 -0.971 -8.059 1.00 97.94 191 LEU A CA 1
ATOM 1473 C C . LEU A 1 191 ? 3.803 -2.100 -7.514 1.00 97.94 191 LEU A C 1
ATOM 1475 O O . LEU A 1 191 ? 3.644 -2.259 -6.302 1.00 97.94 191 LEU A O 1
ATOM 1479 N N . GLY A 1 192 ? 3.193 -2.872 -8.409 1.00 98.31 192 GLY A N 1
ATOM 1480 C CA . GLY A 1 192 ? 2.175 -3.859 -8.086 1.00 98.31 192 GLY A CA 1
ATOM 1481 C C . GLY A 1 192 ? 2.729 -5.140 -7.479 1.00 98.31 192 GLY A C 1
ATOM 1482 O O . GLY A 1 192 ? 2.164 -5.612 -6.496 1.00 98.31 192 GLY A O 1
ATOM 1483 N N . LYS A 1 193 ? 3.844 -5.679 -7.995 1.00 98.19 193 LYS A N 1
ATOM 1484 C CA . LYS A 1 193 ? 4.492 -6.881 -7.438 1.00 98.19 193 LYS A CA 1
ATOM 1485 C C . LYS A 1 193 ? 4.883 -6.703 -5.960 1.00 98.19 193 LYS A C 1
ATOM 1487 O O . LYS A 1 193 ? 4.428 -7.506 -5.144 1.00 98.19 193 LYS A O 1
ATOM 1492 N N . PRO A 1 194 ? 5.632 -5.660 -5.548 1.00 98.00 194 PRO A N 1
ATOM 1493 C CA . PRO A 1 194 ? 5.901 -5.451 -4.127 1.00 98.00 194 PRO A CA 1
ATOM 1494 C C . PRO A 1 194 ? 4.612 -5.182 -3.339 1.00 98.00 194 PRO A C 1
ATOM 1496 O O . PRO A 1 194 ? 4.458 -5.716 -2.242 1.00 98.00 194 PRO A O 1
ATOM 1499 N N . LEU A 1 195 ? 3.643 -4.441 -3.895 1.00 98.38 195 LEU A N 1
ATOM 1500 C CA . LEU A 1 195 ? 2.363 -4.202 -3.222 1.00 98.38 195 LEU A CA 1
ATOM 1501 C C . LEU A 1 195 ? 1.626 -5.509 -2.895 1.00 98.38 195 LEU A C 1
ATOM 1503 O O . LEU A 1 195 ? 1.161 -5.645 -1.771 1.00 98.38 195 LEU A O 1
ATOM 1507 N N . ILE A 1 196 ? 1.525 -6.475 -3.815 1.00 98.44 196 ILE A N 1
ATOM 1508 C CA . ILE A 1 196 ? 0.842 -7.752 -3.532 1.00 98.44 196 ILE A CA 1
ATOM 1509 C C . ILE A 1 196 ? 1.638 -8.640 -2.568 1.00 98.44 196 ILE A C 1
ATOM 1511 O O . ILE A 1 196 ? 1.032 -9.361 -1.776 1.00 98.44 196 ILE A O 1
ATOM 1515 N N . VAL A 1 197 ? 2.973 -8.555 -2.564 1.00 98.06 197 VAL A N 1
ATOM 1516 C CA . VAL A 1 197 ? 3.806 -9.252 -1.571 1.00 98.06 197 VAL A CA 1
ATOM 1517 C C . VAL A 1 197 ? 3.497 -8.734 -0.166 1.00 98.06 197 VAL A C 1
ATOM 1519 O O . VAL A 1 197 ? 3.134 -9.518 0.711 1.00 98.06 197 VAL A O 1
ATOM 1522 N N . PHE A 1 198 ? 3.557 -7.419 0.048 1.00 96.88 198 PHE A N 1
A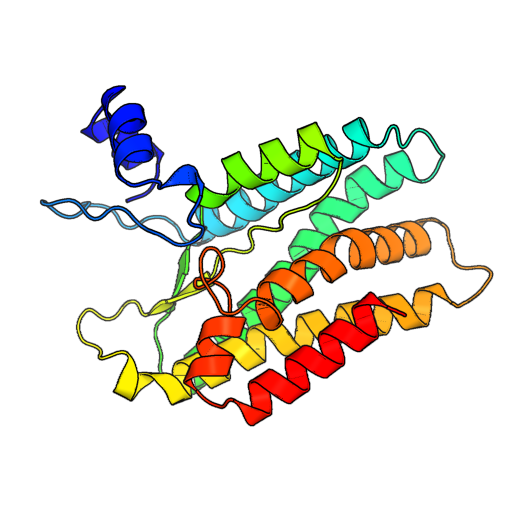TOM 1523 C CA . PHE A 1 198 ? 3.255 -6.841 1.359 1.00 96.88 198 PHE A CA 1
ATOM 1524 C C . PHE A 1 198 ? 1.766 -6.947 1.717 1.00 96.88 198 PHE A C 1
ATOM 1526 O O . PHE A 1 198 ? 1.436 -7.251 2.859 1.00 96.88 198 PHE A O 1
ATOM 1533 N N . ASP A 1 199 ? 0.854 -6.749 0.757 1.00 97.38 199 ASP A N 1
ATOM 1534 C CA . ASP A 1 199 ? -0.587 -6.720 1.034 1.00 97.38 199 ASP A CA 1
ATOM 1535 C C . ASP A 1 199 ? -1.215 -8.106 1.222 1.00 97.38 199 ASP A C 1
ATOM 1537 O O . ASP A 1 199 ? -2.293 -8.187 1.805 1.00 97.38 199 ASP A O 1
ATOM 1541 N N . ILE A 1 200 ? -0.574 -9.187 0.758 1.00 98.06 200 ILE A N 1
ATOM 1542 C CA . ILE A 1 200 ? -1.132 -10.553 0.784 1.00 98.06 200 ILE A CA 1
ATOM 1543 C C . ILE A 1 200 ? -0.187 -11.547 1.471 1.00 98.06 200 ILE A C 1
ATOM 1545 O O . ILE A 1 200 ? -0.596 -12.232 2.414 1.00 98.06 200 ILE A O 1
ATOM 1549 N N . VAL A 1 201 ? 1.061 -11.637 1.000 1.00 97.88 201 VAL A N 1
ATOM 1550 C CA . VAL A 1 201 ? 1.991 -12.737 1.324 1.00 97.88 201 VAL A CA 1
ATOM 1551 C C . VAL A 1 201 ? 2.549 -12.634 2.741 1.00 97.88 201 VAL A C 1
ATOM 1553 O O . VAL A 1 201 ? 2.802 -13.661 3.367 1.00 97.88 201 VAL A O 1
ATOM 1556 N N . LEU A 1 202 ? 2.723 -11.417 3.263 1.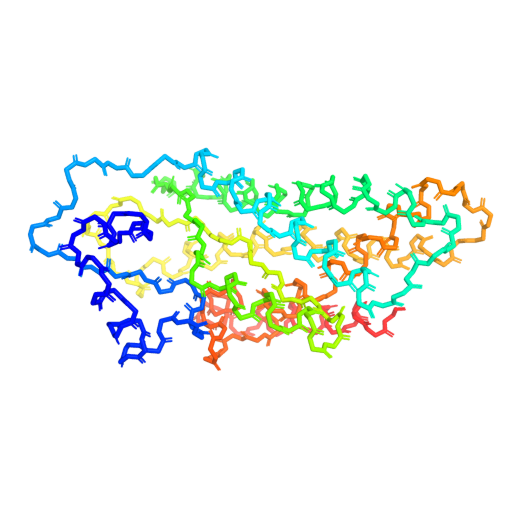00 96.19 202 LEU A N 1
ATOM 1557 C CA . LEU A 1 202 ? 3.369 -11.158 4.553 1.00 96.19 202 LEU A CA 1
ATOM 1558 C C . LEU A 1 202 ? 2.345 -10.760 5.639 1.00 96.19 202 LEU A C 1
ATOM 1560 O O . LEU A 1 202 ? 2.220 -9.582 5.962 1.00 96.19 202 LEU A O 1
ATOM 1564 N N . PRO A 1 203 ? 1.599 -11.703 6.255 1.00 95.19 203 PRO A N 1
ATOM 1565 C CA . PRO A 1 203 ? 0.563 -11.381 7.243 1.00 95.19 203 PRO A CA 1
ATOM 1566 C C . PRO A 1 203 ? 1.107 -11.123 8.661 1.00 95.19 203 PRO A C 1
ATOM 1568 O O . PRO A 1 203 ? 0.323 -10.941 9.596 1.00 95.19 203 PRO A O 1
ATOM 1571 N N . PHE A 1 204 ? 2.426 -11.176 8.860 1.00 92.25 204 PHE A N 1
ATOM 1572 C CA . PHE A 1 204 ? 3.068 -11.124 10.175 1.00 92.25 204 PHE A CA 1
ATOM 1573 C C . PHE A 1 204 ? 3.826 -9.815 10.387 1.00 92.25 204 PHE A C 1
ATOM 1575 O O . PHE A 1 204 ? 4.063 -9.056 9.451 1.00 92.25 204 PHE A O 1
ATOM 1582 N N . PHE A 1 205 ? 4.191 -9.548 11.641 1.00 84.31 205 PHE A N 1
ATOM 1583 C CA . PHE A 1 205 ? 4.994 -8.390 12.022 1.00 84.31 205 PHE A CA 1
ATOM 1584 C C . PHE A 1 205 ? 6.274 -8.272 11.164 1.00 84.31 205 PHE A C 1
ATOM 1586 O O . PHE A 1 205 ? 6.912 -9.299 10.925 1.00 84.31 205 PHE A O 1
ATOM 1593 N N . PRO A 1 206 ? 6.668 -7.061 10.718 1.00 87.31 206 PRO A N 1
ATOM 1594 C CA . PRO A 1 206 ? 6.048 -5.743 10.955 1.00 87.31 206 PRO A CA 1
ATOM 1595 C C . PRO A 1 206 ? 4.912 -5.368 9.978 1.00 87.31 206 PRO A C 1
ATOM 1597 O O . PRO A 1 206 ? 4.402 -4.252 10.005 1.00 87.31 206 PRO A O 1
ATOM 1600 N N . PHE A 1 207 ? 4.466 -6.295 9.129 1.00 90.12 207 PHE A N 1
ATOM 1601 C CA . PHE A 1 207 ? 3.499 -6.059 8.046 1.00 90.12 207 PHE A CA 1
ATOM 1602 C C . PHE A 1 207 ? 2.047 -6.405 8.421 1.00 90.12 207 PHE A C 1
ATOM 1604 O O . PHE A 1 207 ? 1.158 -6.433 7.574 1.00 90.12 207 PHE A O 1
ATOM 1611 N N . ALA A 1 208 ? 1.764 -6.625 9.706 1.00 90.00 208 ALA A N 1
ATOM 1612 C CA . ALA A 1 208 ? 0.451 -7.067 10.182 1.00 90.00 208 ALA A CA 1
ATOM 1613 C C . ALA A 1 208 ? -0.699 -6.068 9.915 1.00 90.00 208 ALA A C 1
ATOM 1615 O O . ALA A 1 208 ? -1.867 -6.437 10.019 1.00 90.00 208 ALA A O 1
ATOM 1616 N N . SER A 1 209 ? -0.402 -4.815 9.561 1.00 91.44 209 SER A N 1
ATOM 1617 C CA . SER A 1 209 ? -1.417 -3.815 9.194 1.00 91.44 209 SER A CA 1
ATOM 1618 C C . SER A 1 209 ? -1.978 -3.988 7.780 1.00 91.44 209 SER A C 1
ATOM 1620 O O . SER A 1 209 ? -3.020 -3.410 7.457 1.00 91.44 209 SER A O 1
ATOM 1622 N N . PHE A 1 210 ? -1.306 -4.771 6.936 1.00 96.06 210 PHE A N 1
ATOM 1623 C CA . PHE A 1 210 ? -1.747 -5.083 5.583 1.00 96.06 210 PHE A CA 1
ATOM 1624 C C . PHE A 1 210 ? -2.907 -6.088 5.551 1.00 96.06 210 PHE A C 1
ATOM 1626 O O . PHE A 1 210 ? -3.219 -6.766 6.534 1.00 96.06 210 PHE A O 1
ATOM 1633 N N . ASN A 1 211 ? -3.578 -6.188 4.399 1.00 97.56 211 ASN A N 1
ATOM 1634 C CA . ASN A 1 211 ? -4.776 -7.018 4.256 1.00 97.56 211 ASN A CA 1
ATOM 1635 C C . ASN A 1 211 ? -4.508 -8.512 4.481 1.00 97.56 211 ASN A C 1
ATOM 1637 O O . ASN A 1 211 ? -5.401 -9.224 4.944 1.00 97.56 211 ASN A O 1
ATOM 1641 N N . GLY A 1 212 ? -3.288 -8.982 4.215 1.00 97.31 212 GLY A N 1
ATOM 1642 C CA . GLY A 1 212 ? -2.864 -10.365 4.406 1.00 97.31 212 GLY A CA 1
ATOM 1643 C C . GLY A 1 212 ? -3.137 -10.861 5.822 1.00 97.31 212 GLY A C 1
ATOM 1644 O O . GLY A 1 212 ? -3.619 -11.979 5.994 1.00 97.31 212 GLY A O 1
ATOM 1645 N N . ARG A 1 213 ? -2.950 -10.005 6.837 1.00 96.81 213 ARG A N 1
ATOM 1646 C CA . ARG A 1 213 ? -3.266 -10.346 8.230 1.00 96.81 213 ARG A CA 1
ATOM 1647 C C . ARG A 1 213 ? -4.755 -10.602 8.448 1.00 96.81 213 ARG A C 1
ATOM 1649 O O . ARG A 1 213 ? -5.119 -11.590 9.083 1.00 96.81 213 ARG A O 1
ATOM 1656 N N . LEU A 1 214 ? -5.613 -9.733 7.910 1.00 96.88 214 LEU A N 1
ATOM 1657 C CA . LEU A 1 214 ? -7.069 -9.878 8.008 1.00 96.88 214 LEU A CA 1
ATOM 1658 C C . LEU A 1 214 ? -7.555 -11.137 7.281 1.00 96.88 214 LEU A C 1
ATOM 1660 O O . LEU A 1 214 ? -8.463 -11.810 7.766 1.00 96.88 214 LEU A O 1
ATOM 1664 N N . LEU A 1 215 ? -6.946 -11.469 6.139 1.00 98.12 215 LEU A N 1
ATOM 1665 C CA . LEU A 1 215 ? -7.234 -12.698 5.398 1.00 98.12 215 LEU A CA 1
ATOM 1666 C C . LEU A 1 215 ? -6.818 -13.940 6.187 1.00 98.12 215 LEU A C 1
ATOM 1668 O O . LEU A 1 215 ? -7.625 -14.854 6.334 1.00 98.12 215 LEU A O 1
ATOM 1672 N N . TRP A 1 216 ? -5.592 -13.953 6.717 1.00 98.31 216 TRP A N 1
ATOM 1673 C CA . TRP A 1 216 ? -5.057 -15.058 7.513 1.00 98.31 216 TRP A CA 1
ATOM 1674 C C . TRP A 1 216 ? -5.928 -15.355 8.736 1.00 98.31 216 TRP A C 1
ATOM 1676 O O . TRP A 1 216 ? -6.289 -16.509 8.976 1.00 98.31 216 TRP A O 1
ATOM 1686 N N . ASP A 1 217 ? -6.295 -14.310 9.482 1.00 97.81 217 ASP A N 1
ATOM 1687 C CA . ASP A 1 217 ? -7.121 -14.444 10.680 1.00 97.81 217 ASP A CA 1
ATOM 1688 C C . ASP A 1 217 ? -8.538 -14.918 10.340 1.00 97.81 217 ASP A C 1
ATOM 1690 O O . ASP A 1 217 ? -9.092 -15.760 11.047 1.00 97.81 217 ASP A O 1
ATOM 1694 N N . TRP A 1 218 ? -9.133 -14.396 9.263 1.00 98.25 218 TRP A N 1
ATOM 1695 C CA . TRP A 1 218 ? -10.494 -14.747 8.862 1.00 98.25 218 TRP A CA 1
ATOM 1696 C C . TRP A 1 218 ? -10.603 -16.163 8.292 1.00 98.25 218 TRP A C 1
ATOM 1698 O O . TRP A 1 218 ? -11.486 -16.921 8.697 1.00 98.25 218 TRP A O 1
ATOM 1708 N N . ASN A 1 219 ? -9.756 -16.505 7.319 1.00 98.25 219 ASN A N 1
ATOM 1709 C CA . ASN A 1 219 ? -9.805 -17.781 6.620 1.00 98.25 219 ASN A CA 1
ATOM 1710 C C . ASN A 1 219 ? -8.441 -18.122 5.993 1.00 98.25 219 ASN A C 1
ATOM 1712 O O . ASN A 1 219 ? -8.078 -17.617 4.929 1.00 98.25 219 ASN A O 1
ATOM 1716 N N . LYS A 1 220 ? -7.724 -19.064 6.619 1.00 97.94 220 LYS A N 1
ATOM 1717 C CA . LYS A 1 220 ? -6.395 -19.526 6.179 1.00 97.94 220 LYS A CA 1
ATOM 1718 C C . LYS A 1 220 ? -6.385 -20.135 4.778 1.00 97.94 220 LYS A C 1
ATOM 1720 O O . LYS A 1 220 ? -5.376 -20.022 4.092 1.00 97.94 220 LYS A O 1
ATOM 1725 N N . VAL A 1 221 ? -7.485 -20.757 4.344 1.00 98.44 221 VAL A N 1
ATOM 1726 C CA . VAL A 1 221 ? -7.591 -21.326 2.991 1.00 98.44 221 VAL A CA 1
ATOM 1727 C C . VAL A 1 221 ? -7.654 -20.202 1.966 1.00 98.44 221 VAL A C 1
ATOM 1729 O O . VAL A 1 221 ? -6.885 -20.202 1.012 1.00 98.44 221 VAL A O 1
ATOM 1732 N N . VAL A 1 222 ? -8.513 -19.203 2.194 1.00 98.44 222 VAL A N 1
ATOM 1733 C CA . VAL A 1 222 ? -8.603 -18.027 1.314 1.00 98.44 222 VAL A CA 1
ATOM 1734 C C . VAL A 1 222 ? -7.266 -17.294 1.264 1.00 98.44 222 VAL A C 1
ATOM 1736 O O . VAL A 1 222 ? -6.797 -16.971 0.177 1.00 98.44 222 VAL A O 1
ATOM 1739 N N . TRP A 1 223 ? -6.624 -17.071 2.414 1.00 98.62 223 TRP A N 1
ATOM 1740 C CA . TRP A 1 223 ? -5.282 -16.493 2.445 1.00 98.62 223 TRP A CA 1
ATOM 1741 C C . TRP A 1 223 ? -4.279 -17.339 1.652 1.00 98.62 223 TRP A C 1
ATOM 1743 O O . TRP A 1 223 ? -3.574 -16.793 0.815 1.00 98.62 223 TRP A O 1
ATOM 1753 N N . GLY A 1 224 ? -4.249 -18.660 1.854 1.00 98.69 224 GLY A N 1
ATOM 1754 C CA . GLY A 1 224 ? -3.315 -19.556 1.170 1.00 98.69 224 GLY A CA 1
ATOM 1755 C C . GLY A 1 224 ? -3.468 -19.517 -0.350 1.00 98.69 224 GLY A C 1
ATOM 1756 O O . GLY A 1 224 ? -2.470 -19.419 -1.059 1.00 98.69 224 GLY A O 1
ATOM 1757 N N . LEU A 1 225 ? -4.709 -19.504 -0.850 1.00 98.62 225 LEU A N 1
ATOM 1758 C CA . LEU A 1 225 ? -4.998 -19.362 -2.281 1.00 98.62 225 LEU A CA 1
ATOM 1759 C C . LEU A 1 225 ? -4.534 -18.005 -2.828 1.00 98.62 225 LEU A C 1
ATOM 1761 O O . LEU A 1 225 ? -3.883 -17.954 -3.870 1.00 98.62 225 LEU A O 1
ATOM 1765 N N . MET A 1 226 ? -4.826 -16.912 -2.116 1.00 98.69 226 MET A N 1
ATOM 1766 C CA . MET A 1 226 ? -4.390 -15.569 -2.512 1.00 98.69 226 MET A CA 1
ATOM 1767 C C . MET A 1 226 ? -2.862 -15.442 -2.507 1.00 98.69 226 MET A C 1
ATOM 1769 O O . MET A 1 226 ? -2.298 -14.850 -3.422 1.00 98.69 226 MET A O 1
ATOM 1773 N N . THR A 1 227 ? -2.191 -16.022 -1.511 1.00 98.62 227 THR A N 1
ATOM 1774 C CA . THR A 1 227 ? -0.728 -16.054 -1.398 1.00 98.62 227 THR A CA 1
ATOM 1775 C C . THR A 1 227 ? -0.102 -16.855 -2.532 1.00 98.62 227 THR A C 1
ATOM 1777 O O . THR A 1 227 ? 0.820 -16.362 -3.173 1.00 98.62 227 THR A O 1
ATOM 1780 N N . ALA A 1 228 ? -0.620 -18.051 -2.833 1.00 98.56 228 ALA A N 1
ATOM 1781 C CA . ALA A 1 228 ? -0.128 -18.867 -3.941 1.00 98.56 228 ALA A CA 1
ATOM 1782 C C . ALA A 1 228 ? -0.274 -18.139 -5.287 1.00 98.56 228 ALA A C 1
ATOM 1784 O O . ALA A 1 228 ? 0.672 -18.097 -6.071 1.00 98.56 228 ALA A O 1
ATOM 1785 N N . ALA A 1 229 ? -1.424 -17.501 -5.524 1.00 98.50 229 ALA A N 1
ATOM 1786 C CA . ALA A 1 229 ? -1.652 -16.708 -6.726 1.00 98.50 229 ALA A CA 1
ATOM 1787 C C . ALA A 1 229 ? -0.726 -15.479 -6.800 1.00 98.50 229 ALA A C 1
ATOM 1789 O O . ALA A 1 229 ? -0.153 -15.213 -7.853 1.00 98.50 229 ALA A O 1
ATOM 1790 N N . ALA A 1 230 ? -0.527 -14.759 -5.691 1.00 98.44 230 ALA A N 1
ATOM 1791 C CA . ALA A 1 230 ? 0.390 -13.620 -5.634 1.00 98.44 230 ALA A CA 1
ATOM 1792 C C . ALA A 1 230 ? 1.839 -14.034 -5.919 1.00 98.44 230 ALA A C 1
ATOM 1794 O O . ALA A 1 230 ? 2.505 -13.391 -6.723 1.00 98.44 230 ALA A O 1
ATOM 1795 N N . ILE A 1 231 ? 2.304 -15.133 -5.320 1.00 98.31 231 ILE A N 1
ATOM 1796 C CA . ILE A 1 231 ? 3.628 -15.707 -5.585 1.00 98.31 231 ILE A CA 1
ATOM 1797 C C . ILE A 1 231 ? 3.757 -16.083 -7.065 1.00 98.31 231 ILE A C 1
ATOM 1799 O O . ILE A 1 231 ? 4.730 -15.691 -7.701 1.00 98.31 231 ILE A O 1
ATOM 1803 N N . GLY A 1 232 ? 2.758 -16.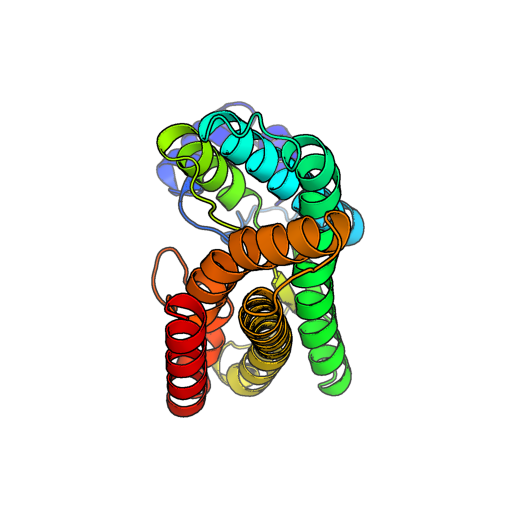766 -7.633 1.00 97.81 232 GLY A N 1
ATOM 1804 C CA . GLY A 1 232 ? 2.741 -17.108 -9.057 1.00 97.81 232 GLY A CA 1
ATOM 1805 C C . GLY A 1 232 ? 2.904 -15.879 -9.954 1.00 97.81 232 GLY A C 1
ATOM 1806 O O . GLY A 1 232 ? 3.756 -15.872 -10.830 1.00 97.81 232 GLY A O 1
ATOM 1807 N N . VAL A 1 233 ? 2.162 -14.802 -9.684 1.00 97.19 233 VAL A N 1
ATOM 1808 C CA . VAL A 1 233 ? 2.252 -13.541 -10.445 1.00 97.19 233 VAL A CA 1
ATOM 1809 C C . VAL A 1 233 ? 3.595 -12.826 -10.255 1.00 97.19 233 VAL A C 1
ATOM 1811 O O . VAL A 1 233 ? 4.069 -12.158 -11.169 1.00 97.19 233 VAL A O 1
ATOM 1814 N N . VAL A 1 234 ? 4.225 -12.934 -9.083 1.00 96.44 234 VAL A N 1
ATOM 1815 C CA . VAL A 1 234 ? 5.539 -12.318 -8.830 1.00 96.44 234 VAL A CA 1
ATOM 1816 C C . VAL A 1 234 ? 6.634 -12.977 -9.671 1.00 96.44 234 VAL A C 1
ATOM 1818 O O . VAL A 1 234 ? 7.497 -12.260 -10.183 1.00 96.44 234 VAL A O 1
ATOM 1821 N N . PHE A 1 235 ? 6.582 -14.302 -9.832 1.00 94.56 235 PHE A N 1
ATOM 1822 C CA . PHE A 1 235 ? 7.603 -15.091 -10.534 1.00 94.56 235 PHE A CA 1
ATOM 1823 C C . PHE A 1 235 ? 7.355 -15.290 -12.037 1.00 94.56 235 PHE A C 1
ATOM 1825 O O . PHE A 1 235 ? 8.233 -15.822 -12.714 1.00 94.56 235 PHE A O 1
ATOM 1832 N N . VAL A 1 236 ? 6.202 -14.852 -12.552 1.00 87.88 236 VAL A N 1
ATOM 1833 C CA . VAL A 1 236 ? 5.914 -14.719 -13.993 1.00 87.88 236 VAL A CA 1
ATOM 1834 C C . VAL A 1 236 ? 6.277 -13.316 -14.465 1.00 87.88 236 VAL A C 1
ATOM 1836 O O . VAL A 1 236 ? 6.911 -13.214 -15.530 1.00 87.88 236 VAL A O 1
#